Protein AF-A0A7J8LX49-F1 (afdb_monomer_lite)

Organism: NCBI:txid34289

pLDDT: mean 86.29, std 12.5, range [35.56, 98.12]

Secondary structure (DSSP, 8-state):
-PPPPP---HHHHHHHHHHHHHHT-SSPPPGGGS-GGGGGGHHHHHHHHHHHHHHHHHHHHHHHHHHHHHTTT-TTHHHHHHHHHHHHHHHHHH-TT--HHHHHHHHHHHHTTS-S---HHHHHHHHHHHHHHHHHHTSTTSHHHHHHHHHHHHHHHHHHHH-SSHHHHHHHHHHHHTTT-GGGHHHHHHHHHHHHHHHHHHHHHHHHHHHHHHHT---

Foldseek 3Di:
DWFDAAPPPPLLVCLLVVLLVQLLDPDQRDCVNDDPLCNVCNVLSSVLSLLLLLLLLLLLLLLLLLVVVVVVVDPCSVVLSVQLSVQSVVVSVPDPPDALLNNLCSSLVSVPPDDDDDPVVVSVVSSVVSSVSSVQLCDPPHPNSVLSSVLSSQLLVLCSRVILDPRSLVRNLVSSVVSPSSVCSVVSSVSSSSSSVSSVVSCVVCVVVSCVVVVVPPD

Radius of gyration: 19.8 Å; chains: 1; bounding box: 52×38×54 Å

Structure (mmCIF, N/CA/C/O backbone):
data_AF-A0A7J8LX49-F1
#
_entry.id   AF-A0A7J8LX49-F1
#
loop_
_atom_site.group_PDB
_atom_site.id
_atom_site.type_symbol
_atom_site.label_atom_id
_atom_site.label_alt_id
_atom_site.label_comp_id
_atom_site.label_asym_id
_atom_site.label_entity_id
_atom_site.label_seq_id
_atom_site.pdbx_PDB_ins_code
_atom_site.Cartn_x
_atom_site.Cartn_y
_atom_site.Cartn_z
_atom_site.occupancy
_atom_site.B_iso_or_equiv
_atom_site.auth_seq_id
_atom_site.auth_comp_id
_atom_site.auth_asym_id
_atom_site.auth_atom_id
_atom_site.pdbx_PDB_model_num
ATOM 1 N N . GLN A 1 1 ? -4.530 9.081 -16.818 1.00 64.75 1 GLN A N 1
ATOM 2 C CA . GLN A 1 1 ? -4.235 8.017 -17.797 1.00 64.75 1 GLN A CA 1
ATOM 3 C C . GLN A 1 1 ? -4.206 6.673 -17.084 1.00 64.75 1 GLN A C 1
ATOM 5 O O . GLN A 1 1 ? -3.704 6.613 -15.960 1.00 64.75 1 GLN A O 1
ATOM 10 N N . GLU A 1 2 ? -4.815 5.645 -17.675 1.00 83.06 2 GLU A N 1
ATOM 11 C CA . GLU A 1 2 ? -4.722 4.276 -17.158 1.00 83.06 2 GLU A CA 1
ATOM 12 C C . GLU A 1 2 ? -3.294 3.745 -17.323 1.00 83.06 2 GLU A C 1
ATOM 14 O O . GLU A 1 2 ? -2.627 4.052 -18.310 1.00 83.06 2 GLU A O 1
ATOM 19 N N . GLN A 1 3 ? -2.809 3.008 -16.325 1.00 89.00 3 GLN A N 1
ATOM 20 C CA . GLN A 1 3 ? -1.477 2.412 -16.329 1.00 89.00 3 GLN A CA 1
ATOM 21 C C . GLN A 1 3 ? -1.520 0.990 -16.894 1.00 89.00 3 GLN A C 1
ATOM 23 O O . GLN A 1 3 ? -2.463 0.256 -16.576 1.00 89.00 3 GLN A O 1
ATOM 28 N N . PRO A 1 4 ? -0.507 0.595 -17.684 1.00 90.38 4 PRO A N 1
ATOM 29 C CA . PRO A 1 4 ? -0.508 -0.668 -18.404 1.00 90.38 4 PRO A CA 1
ATOM 30 C C . PRO A 1 4 ? -0.358 -1.875 -17.475 1.00 90.38 4 PRO A C 1
ATOM 32 O O . PRO A 1 4 ? 0.368 -1.840 -16.471 1.00 90.38 4 PRO A O 1
ATOM 35 N N . GLU A 1 5 ? -1.005 -2.966 -17.875 1.00 92.69 5 GLU A N 1
ATOM 36 C CA . GLU A 1 5 ? -0.821 -4.291 -17.285 1.00 92.69 5 GLU A CA 1
ATOM 37 C C . GLU A 1 5 ? 0.587 -4.834 -17.576 1.00 92.69 5 GLU A C 1
ATOM 39 O O . GLU A 1 5 ? 1.208 -4.502 -18.590 1.00 92.69 5 GLU A O 1
ATOM 44 N N . CYS A 1 6 ? 1.095 -5.672 -16.675 1.00 92.31 6 CYS A N 1
ATOM 45 C CA . CYS A 1 6 ? 2.341 -6.404 -16.865 1.00 92.31 6 CYS A CA 1
ATOM 46 C C . CYS A 1 6 ? 2.073 -7.632 -17.742 1.00 92.31 6 CYS A C 1
ATOM 48 O O . CYS A 1 6 ? 1.280 -8.497 -17.373 1.00 92.31 6 CYS A O 1
ATOM 50 N N . LYS A 1 7 ? 2.753 -7.734 -18.889 1.00 91.25 7 LYS A N 1
ATOM 51 C CA . LYS A 1 7 ? 2.527 -8.814 -19.870 1.00 91.25 7 LYS A CA 1
ATOM 52 C C . LYS A 1 7 ? 3.239 -10.129 -19.534 1.00 91.25 7 LYS A C 1
ATOM 54 O O . LYS A 1 7 ? 3.113 -11.095 -20.277 1.00 91.25 7 LYS A O 1
ATOM 59 N N . GLY A 1 8 ? 3.970 -10.174 -18.419 1.00 89.19 8 GLY A N 1
ATOM 60 C CA . GLY A 1 8 ? 4.704 -11.361 -17.975 1.00 89.19 8 GLY A CA 1
ATOM 61 C C . GLY A 1 8 ? 6.159 -11.433 -18.448 1.00 89.19 8 GLY A C 1
ATOM 62 O O . GLY A 1 8 ? 6.828 -12.422 -18.159 1.00 89.19 8 GLY A O 1
ATOM 63 N N . ASP A 1 9 ? 6.674 -10.396 -19.116 1.00 92.25 9 ASP A N 1
ATOM 64 C CA . ASP A 1 9 ? 8.089 -10.317 -19.491 1.00 92.25 9 ASP A CA 1
ATOM 65 C C . ASP A 1 9 ? 8.988 -10.376 -18.246 1.00 92.25 9 ASP A C 1
ATOM 67 O O . ASP A 1 9 ? 8.779 -9.639 -17.281 1.00 92.25 9 ASP A O 1
ATOM 71 N N . LYS A 1 10 ? 10.016 -11.238 -18.258 1.00 92.50 10 LYS A N 1
ATOM 72 C CA . LYS A 1 10 ? 10.856 -11.534 -17.076 1.00 92.50 10 LYS A CA 1
ATOM 73 C C . LYS A 1 10 ? 11.440 -10.269 -16.435 1.00 92.50 10 LYS A C 1
ATOM 75 O O . LYS A 1 10 ? 11.383 -10.120 -15.216 1.00 92.50 10 LYS A O 1
ATOM 80 N N . VAL A 1 11 ? 11.967 -9.353 -17.253 1.00 93.31 11 VAL A N 1
ATOM 81 C CA . VAL A 1 11 ? 12.517 -8.065 -16.792 1.00 93.31 11 VAL A CA 1
ATOM 82 C C . VAL A 1 11 ? 11.426 -7.203 -16.155 1.00 93.31 11 VAL A C 1
ATOM 84 O O . VAL A 1 11 ? 11.616 -6.712 -15.045 1.00 93.31 11 VAL A O 1
ATOM 87 N N . ASP A 1 12 ? 10.273 -7.059 -16.813 1.00 94.56 12 ASP A N 1
ATOM 88 C CA . ASP A 1 12 ? 9.156 -6.249 -16.311 1.00 94.56 12 ASP A CA 1
ATOM 89 C C . ASP A 1 12 ? 8.645 -6.781 -14.966 1.00 94.56 12 ASP A C 1
ATOM 91 O O . ASP A 1 12 ? 8.530 -6.039 -13.988 1.00 94.56 12 ASP A O 1
ATOM 95 N N . VAL A 1 13 ? 8.449 -8.100 -14.874 1.00 95.38 13 VAL A N 1
ATOM 96 C CA . VAL A 1 13 ? 8.019 -8.768 -13.642 1.00 95.38 13 VAL A CA 1
ATOM 97 C C . VAL A 1 13 ? 9.002 -8.518 -12.502 1.00 95.38 13 VAL A C 1
ATOM 99 O O . VAL A 1 13 ? 8.575 -8.175 -11.398 1.00 95.38 13 VAL A O 1
ATOM 102 N N . LEU A 1 14 ? 10.305 -8.675 -12.748 1.00 94.38 14 LEU A N 1
ATOM 103 C CA . LEU A 1 14 ? 11.332 -8.495 -11.722 1.00 94.38 14 LEU A CA 1
ATOM 104 C C . LEU A 1 14 ? 11.434 -7.042 -11.263 1.00 94.38 14 LEU A C 1
ATOM 106 O O . LEU A 1 14 ? 11.488 -6.797 -10.058 1.00 94.38 14 LEU A O 1
ATOM 110 N N . VAL A 1 15 ? 11.393 -6.083 -12.189 1.00 94.94 15 VAL A N 1
ATOM 111 C CA . VAL A 1 15 ? 11.441 -4.654 -11.860 1.00 94.94 15 VAL A CA 1
ATOM 112 C C . VAL A 1 15 ? 10.217 -4.246 -11.039 1.00 94.94 15 VAL A C 1
ATOM 114 O O . VAL A 1 15 ? 10.360 -3.656 -9.965 1.00 94.94 15 VAL A O 1
ATOM 117 N N . ARG A 1 16 ? 9.008 -4.605 -11.488 1.00 96.50 16 ARG A N 1
ATOM 118 C CA . ARG A 1 16 ? 7.761 -4.300 -10.771 1.00 96.50 16 ARG A CA 1
ATOM 119 C C . ARG A 1 16 ? 7.702 -4.966 -9.399 1.00 96.50 16 ARG A C 1
ATOM 121 O O . ARG A 1 16 ? 7.311 -4.324 -8.423 1.00 96.50 16 ARG A O 1
ATOM 128 N N . LEU A 1 17 ? 8.105 -6.235 -9.301 1.00 95.62 17 LEU A N 1
ATOM 129 C CA . LEU A 1 17 ? 8.136 -6.963 -8.031 1.00 95.62 17 LEU A CA 1
ATOM 130 C C . LEU A 1 17 ? 9.173 -6.376 -7.070 1.00 95.62 17 LEU A C 1
ATOM 132 O O . LEU A 1 17 ? 8.882 -6.235 -5.883 1.00 95.62 17 LEU A O 1
ATOM 136 N N . GLY A 1 18 ? 10.365 -6.049 -7.571 1.00 93.62 18 GLY A N 1
ATOM 137 C CA . GLY A 1 18 ? 11.445 -5.449 -6.793 1.00 93.62 18 GLY A CA 1
ATOM 138 C C . GLY A 1 18 ? 11.029 -4.108 -6.201 1.00 93.62 18 GLY A C 1
ATOM 139 O O . GLY A 1 18 ? 11.118 -3.925 -4.989 1.00 93.62 18 GLY A O 1
ATOM 140 N N . LEU A 1 19 ? 10.470 -3.219 -7.028 1.00 94.94 19 LEU A N 1
ATOM 141 C CA . LEU A 1 19 ? 9.925 -1.937 -6.577 1.00 94.94 19 LEU A CA 1
ATOM 142 C C . LEU A 1 19 ? 8.836 -2.108 -5.525 1.00 94.94 19 LEU A C 1
ATOM 144 O O . LEU A 1 19 ? 8.872 -1.445 -4.491 1.00 94.94 19 LEU A O 1
ATOM 148 N N . LEU A 1 20 ? 7.883 -3.012 -5.766 1.00 96.38 20 LEU A N 1
ATOM 149 C CA . LEU A 1 20 ? 6.805 -3.261 -4.821 1.00 96.38 20 LEU A CA 1
ATOM 150 C C . LEU A 1 20 ? 7.342 -3.764 -3.475 1.00 96.38 20 LEU A C 1
ATOM 152 O O . LEU A 1 20 ? 6.917 -3.271 -2.432 1.00 96.38 20 LEU A O 1
ATOM 156 N N . LYS A 1 21 ? 8.281 -4.717 -3.479 1.00 93.69 21 LYS A N 1
ATOM 157 C CA . LYS A 1 21 ? 8.914 -5.223 -2.251 1.00 93.69 21 LYS A CA 1
ATOM 158 C C . LYS A 1 21 ? 9.642 -4.120 -1.492 1.00 93.69 21 LYS A C 1
ATOM 160 O O . LYS A 1 21 ? 9.507 -4.048 -0.276 1.00 93.69 21 LYS A O 1
ATOM 165 N N . LEU A 1 22 ? 10.366 -3.268 -2.211 1.00 93.12 22 LEU A N 1
ATOM 166 C CA . LEU A 1 22 ? 11.131 -2.171 -1.638 1.00 93.12 22 LEU A CA 1
ATOM 167 C C . LEU A 1 22 ? 10.230 -1.193 -0.866 1.00 93.12 22 LEU A C 1
ATOM 169 O O . LEU A 1 22 ? 10.475 -0.925 0.306 1.00 93.12 22 LEU A O 1
ATOM 173 N N . VAL A 1 23 ? 9.151 -0.708 -1.489 1.00 94.25 23 VAL A N 1
ATOM 174 C CA . VAL A 1 23 ? 8.239 0.258 -0.842 1.00 94.25 23 VAL A CA 1
ATOM 175 C C . VAL A 1 23 ? 7.293 -0.379 0.176 1.00 94.25 23 VAL A C 1
ATOM 177 O O . VAL A 1 23 ? 6.685 0.330 0.969 1.00 94.25 23 VAL A O 1
ATOM 180 N N . SER A 1 24 ? 7.159 -1.707 0.173 1.00 93.00 24 SER A N 1
ATOM 181 C CA . SER A 1 24 ? 6.349 -2.437 1.160 1.00 93.00 24 SER A CA 1
ATOM 182 C C . SER A 1 24 ? 7.125 -2.779 2.436 1.00 93.00 24 SER A C 1
ATOM 184 O O . SER A 1 24 ? 6.577 -3.424 3.330 1.00 93.00 24 SER A O 1
ATOM 186 N N . GLY A 1 25 ? 8.400 -2.388 2.524 1.00 87.50 25 GLY A N 1
ATOM 187 C CA . GLY A 1 25 ? 9.212 -2.574 3.719 1.00 87.50 25 GLY A CA 1
ATOM 188 C C . GLY A 1 25 ? 8.678 -1.779 4.914 1.00 87.50 25 GLY A C 1
ATOM 189 O O . GLY A 1 25 ? 8.139 -0.680 4.761 1.00 87.50 25 GLY A O 1
ATOM 190 N N . VAL A 1 26 ? 8.850 -2.335 6.116 1.00 78.69 26 VAL A N 1
ATOM 191 C CA . VAL A 1 26 ? 8.533 -1.648 7.382 1.00 78.69 26 VAL A CA 1
ATOM 192 C C . VAL A 1 26 ? 9.580 -0.593 7.740 1.00 78.69 26 VAL A C 1
ATOM 194 O O . VAL A 1 26 ? 9.245 0.450 8.288 1.00 78.69 26 VAL A O 1
ATOM 197 N N . SER A 1 27 ? 10.844 -0.839 7.389 1.00 83.38 27 SER A N 1
ATOM 198 C CA . SER A 1 27 ? 11.927 0.127 7.558 1.00 83.38 27 SER A CA 1
ATOM 199 C C . SER A 1 27 ? 11.831 1.205 6.488 1.00 83.38 27 SER A C 1
ATOM 201 O O . SER A 1 27 ? 11.685 0.889 5.307 1.00 83.38 27 SER A O 1
ATOM 203 N N . GLY A 1 28 ? 11.941 2.471 6.891 1.00 84.38 28 GLY A N 1
ATOM 204 C CA . GLY A 1 28 ? 11.906 3.598 5.962 1.00 84.38 28 GLY A CA 1
ATOM 205 C C . GLY A 1 28 ? 12.985 3.485 4.885 1.00 84.38 28 GLY A C 1
ATOM 206 O O . GLY A 1 28 ? 14.139 3.180 5.181 1.00 84.38 28 GLY A O 1
ATOM 207 N N . LEU A 1 29 ? 12.606 3.745 3.636 1.00 89.44 29 LEU A N 1
ATOM 208 C CA . LEU A 1 29 ? 13.491 3.664 2.485 1.00 89.44 29 LEU A CA 1
ATOM 209 C C . LEU A 1 29 ? 14.612 4.697 2.611 1.00 89.44 29 LEU A C 1
ATOM 211 O O . LEU A 1 29 ? 14.356 5.905 2.648 1.00 89.44 29 LEU A O 1
ATOM 215 N N . THR A 1 30 ? 15.854 4.225 2.656 1.00 89.94 30 THR A N 1
ATOM 216 C CA . THR A 1 30 ? 17.063 5.055 2.653 1.00 89.94 30 THR A CA 1
ATOM 217 C C . THR A 1 30 ? 17.687 5.091 1.255 1.00 89.94 30 THR A C 1
AT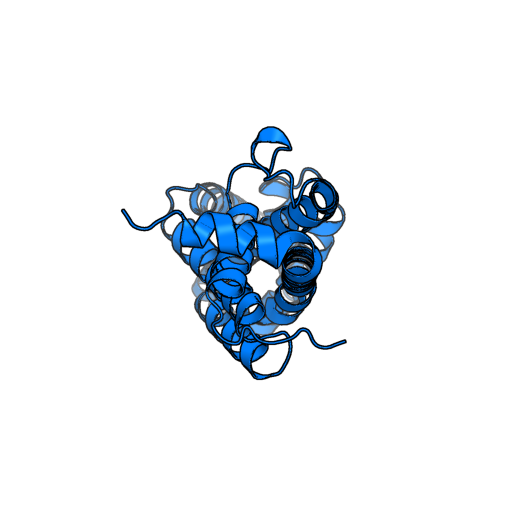OM 219 O O . THR A 1 30 ? 17.441 4.179 0.461 1.00 89.94 30 THR A O 1
ATOM 222 N N . PRO A 1 31 ? 18.479 6.129 0.927 1.00 87.75 31 PRO A N 1
ATOM 223 C CA . PRO A 1 31 ? 19.196 6.183 -0.347 1.00 87.75 31 PRO A CA 1
ATOM 224 C C . PRO A 1 31 ? 20.096 4.959 -0.560 1.00 87.75 31 PRO A C 1
ATOM 226 O O . PRO A 1 31 ? 20.088 4.387 -1.642 1.00 87.75 31 PRO A O 1
ATOM 229 N N . ASP A 1 32 ? 20.773 4.493 0.492 1.00 87.00 32 ASP A N 1
ATOM 230 C CA . ASP A 1 32 ? 21.719 3.368 0.418 1.00 87.00 32 ASP A CA 1
ATOM 231 C C . ASP A 1 32 ? 21.054 2.020 0.094 1.00 87.00 32 ASP A C 1
ATOM 233 O O . ASP A 1 32 ? 21.701 1.105 -0.405 1.00 87.00 32 ASP A O 1
ATOM 237 N N . ALA A 1 33 ? 19.758 1.876 0.387 1.00 84.88 33 ALA A N 1
ATOM 238 C CA . ALA A 1 33 ? 19.003 0.652 0.123 1.00 84.88 33 ALA A CA 1
ATOM 239 C C . ALA A 1 33 ? 18.365 0.623 -1.278 1.00 84.88 33 ALA A C 1
ATOM 241 O O . ALA A 1 33 ? 17.741 -0.375 -1.651 1.00 84.88 33 ALA A O 1
ATOM 242 N N . LEU A 1 34 ? 18.454 1.719 -2.038 1.00 89.25 34 LEU A N 1
ATOM 243 C CA . LEU A 1 34 ? 17.775 1.880 -3.319 1.00 89.25 34 LEU A CA 1
ATOM 244 C C . LEU A 1 34 ? 18.765 1.655 -4.481 1.00 89.25 34 LEU A C 1
ATOM 246 O O . LEU A 1 34 ? 19.835 2.254 -4.480 1.00 89.25 34 LEU A O 1
ATOM 250 N N . PRO A 1 35 ? 18.418 0.847 -5.503 1.00 89.06 35 PRO A N 1
ATOM 251 C CA . PRO A 1 35 ? 19.283 0.663 -6.666 1.00 89.06 35 PRO A CA 1
ATOM 252 C C . PRO A 1 35 ? 19.551 1.978 -7.401 1.00 89.06 35 PRO A C 1
ATOM 254 O O . PRO A 1 35 ? 18.668 2.840 -7.487 1.00 89.06 35 PRO A O 1
ATOM 257 N N . GLU A 1 36 ? 20.722 2.097 -8.024 1.00 88.50 36 GLU A N 1
ATOM 258 C CA . GLU A 1 36 ? 21.158 3.298 -8.745 1.00 88.50 36 GLU A CA 1
ATOM 259 C C . GLU A 1 36 ? 20.150 3.711 -9.825 1.00 88.50 36 GLU A C 1
ATOM 261 O O . GLU A 1 36 ? 19.838 4.893 -9.977 1.00 88.50 36 GLU A O 1
ATOM 266 N N . THR A 1 37 ? 19.542 2.729 -10.501 1.00 89.81 37 THR A N 1
ATOM 267 C CA . THR A 1 37 ? 18.501 2.930 -11.527 1.00 89.81 37 THR A CA 1
ATOM 268 C C . THR A 1 37 ? 17.255 3.653 -11.007 1.00 89.81 37 THR A C 1
ATOM 270 O O . THR A 1 37 ? 16.446 4.148 -11.789 1.00 89.81 37 THR A O 1
ATOM 273 N N . PHE A 1 38 ? 17.060 3.709 -9.687 1.00 92.56 38 PHE A N 1
ATOM 274 C CA . PHE A 1 38 ? 15.905 4.338 -9.056 1.00 92.56 38 PHE A CA 1
ATOM 275 C C . PHE A 1 38 ? 16.237 5.561 -8.206 1.00 92.56 38 PHE A C 1
ATOM 277 O O . PHE A 1 38 ? 15.299 6.173 -7.699 1.00 92.56 38 PHE A O 1
ATOM 284 N N . MET A 1 39 ? 17.500 5.984 -8.109 1.00 90.56 39 MET A N 1
ATOM 285 C CA . MET A 1 39 ? 17.916 7.147 -7.308 1.00 90.56 39 MET A CA 1
ATOM 286 C C . MET A 1 39 ? 17.067 8.399 -7.559 1.00 90.56 39 MET A C 1
ATOM 288 O O . MET A 1 39 ? 16.591 9.038 -6.621 1.00 90.56 39 MET A O 1
ATOM 292 N N . LEU A 1 40 ? 16.770 8.701 -8.826 1.00 90.88 40 LEU A N 1
ATOM 293 C CA . LEU A 1 40 ? 15.939 9.851 -9.206 1.00 90.88 40 LEU A CA 1
ATOM 294 C C . LEU A 1 40 ? 14.472 9.737 -8.748 1.00 90.88 40 LEU A C 1
ATOM 296 O O . LEU A 1 40 ? 13.759 10.735 -8.684 1.00 90.88 40 LEU A O 1
ATOM 300 N N . ASN A 1 41 ? 14.008 8.528 -8.427 1.00 93.25 41 ASN A N 1
ATOM 301 C CA . ASN A 1 41 ? 12.662 8.255 -7.930 1.00 93.25 41 ASN A CA 1
ATOM 302 C C . ASN A 1 41 ? 12.599 8.153 -6.399 1.00 93.25 41 ASN A C 1
ATOM 304 O O . ASN A 1 41 ? 11.515 7.895 -5.877 1.00 93.25 41 ASN A O 1
ATOM 308 N N . PHE A 1 42 ? 13.701 8.374 -5.671 1.00 92.88 42 PHE A N 1
ATOM 309 C CA . PHE A 1 42 ? 13.765 8.183 -4.217 1.00 92.88 42 PHE A CA 1
ATOM 310 C C . PHE A 1 42 ? 12.615 8.868 -3.462 1.00 92.88 42 PHE A C 1
ATOM 312 O O . PHE A 1 42 ? 11.886 8.208 -2.723 1.00 92.88 42 PHE A O 1
ATOM 319 N N . SER A 1 43 ? 12.388 10.164 -3.697 1.00 93.31 43 SER A N 1
ATOM 320 C CA . SER A 1 43 ? 11.325 10.925 -3.023 1.00 93.31 43 SER A CA 1
ATOM 321 C C . SER A 1 43 ? 9.926 10.380 -3.325 1.00 93.31 43 SER A C 1
ATOM 323 O O . SER A 1 43 ? 9.093 10.272 -2.428 1.00 93.31 43 SER A O 1
ATOM 325 N N . ARG A 1 44 ? 9.679 9.970 -4.575 1.00 94.44 44 ARG A N 1
ATOM 326 C CA . ARG A 1 44 ? 8.404 9.383 -5.011 1.00 94.44 44 ARG A CA 1
ATOM 327 C C . ARG A 1 44 ? 8.166 8.024 -4.361 1.00 94.44 44 ARG A C 1
ATOM 329 O O . ARG A 1 44 ? 7.078 7.777 -3.856 1.00 94.44 44 ARG A O 1
ATOM 336 N N . LEU A 1 45 ? 9.183 7.161 -4.335 1.00 95.19 45 LEU A N 1
ATOM 337 C CA . LEU A 1 45 ? 9.103 5.835 -3.716 1.00 95.19 45 LEU A CA 1
ATOM 338 C C . LEU A 1 45 ? 8.916 5.933 -2.202 1.00 95.19 45 LEU A C 1
ATOM 340 O O . LEU A 1 45 ? 8.112 5.196 -1.635 1.00 95.19 45 LEU A O 1
ATOM 344 N N . ARG A 1 46 ? 9.592 6.889 -1.558 1.00 94.12 46 ARG A N 1
ATOM 345 C CA . ARG A 1 46 ? 9.408 7.168 -0.133 1.00 94.12 46 ARG A CA 1
ATOM 346 C C . ARG A 1 46 ? 8.012 7.712 0.173 1.00 94.12 46 ARG A C 1
ATOM 348 O O . ARG A 1 46 ? 7.421 7.313 1.172 1.00 94.12 46 ARG A O 1
ATOM 355 N N . GLY A 1 47 ? 7.453 8.540 -0.712 1.00 94.19 47 GLY A N 1
ATOM 356 C CA . GLY A 1 47 ? 6.051 8.957 -0.646 1.00 94.19 47 GLY A CA 1
ATOM 357 C C . GLY A 1 47 ? 5.086 7.769 -0.712 1.00 94.19 47 GLY A C 1
ATOM 358 O O . GLY A 1 47 ? 4.228 7.630 0.155 1.00 94.19 47 GLY A O 1
ATOM 359 N N . VAL A 1 48 ? 5.279 6.853 -1.668 1.00 96.00 48 VAL A N 1
ATOM 360 C CA . VAL A 1 48 ? 4.450 5.638 -1.779 1.00 96.00 48 VAL A CA 1
ATOM 361 C C . VAL A 1 48 ? 4.569 4.756 -0.535 1.00 96.00 48 VAL A C 1
ATOM 363 O O . VAL A 1 48 ? 3.559 4.252 -0.049 1.00 96.00 48 VAL A O 1
ATOM 366 N N . GLN A 1 49 ? 5.774 4.583 0.013 1.00 95.19 49 GLN A N 1
ATOM 367 C CA . GLN A 1 49 ? 5.960 3.827 1.251 1.00 95.19 49 GLN A CA 1
ATOM 368 C C . GLN A 1 49 ? 5.216 4.471 2.428 1.00 95.19 49 GLN A C 1
ATOM 370 O O . GLN A 1 49 ? 4.545 3.765 3.181 1.00 95.19 49 GLN A O 1
ATOM 375 N N . ALA A 1 50 ? 5.287 5.797 2.578 1.00 93.25 50 ALA A N 1
ATOM 376 C CA . ALA A 1 50 ? 4.538 6.507 3.614 1.00 93.25 50 ALA A CA 1
ATOM 377 C C . ALA A 1 50 ? 3.024 6.283 3.459 1.00 93.25 50 ALA A C 1
ATOM 379 O O . ALA A 1 50 ? 2.331 6.012 4.438 1.00 93.25 50 ALA A O 1
ATOM 380 N N . GLU A 1 51 ? 2.514 6.308 2.228 1.00 94.69 51 GLU A N 1
ATOM 381 C CA . GLU A 1 51 ? 1.106 6.028 1.948 1.00 94.69 51 GLU A CA 1
ATOM 382 C C . GLU A 1 51 ? 0.714 4.572 2.241 1.00 94.69 51 GLU A C 1
ATOM 384 O O . GLU A 1 51 ? -0.356 4.336 2.802 1.00 94.69 51 GLU A O 1
ATOM 389 N N . ILE A 1 52 ? 1.582 3.594 1.954 1.00 95.31 52 ILE A N 1
ATOM 390 C CA . ILE A 1 52 ? 1.376 2.192 2.358 1.00 95.31 52 ILE A CA 1
ATOM 391 C C . ILE A 1 52 ? 1.227 2.095 3.880 1.00 95.31 52 ILE A C 1
ATOM 393 O O . ILE A 1 52 ? 0.280 1.466 4.358 1.00 95.31 52 ILE A O 1
ATOM 397 N N . GLN A 1 53 ? 2.108 2.749 4.643 1.00 93.06 53 GLN A N 1
ATOM 398 C CA . GLN A 1 53 ? 2.034 2.742 6.107 1.00 93.06 53 GLN A CA 1
ATOM 399 C C . GLN A 1 53 ? 0.750 3.410 6.617 1.00 93.06 53 GLN A C 1
ATOM 401 O O . GLN A 1 53 ? 0.060 2.838 7.461 1.00 93.06 53 GLN A O 1
ATOM 406 N N . LYS A 1 54 ? 0.347 4.556 6.050 1.00 93.12 54 LYS A N 1
ATOM 407 C CA . LYS A 1 54 ? -0.938 5.197 6.387 1.00 93.12 54 LYS A CA 1
ATOM 408 C C . LYS A 1 54 ? -2.125 4.273 6.117 1.00 93.12 54 LYS A C 1
ATOM 410 O O . LYS A 1 54 ? -3.012 4.161 6.957 1.00 93.12 54 LYS A O 1
ATOM 415 N N . ILE A 1 55 ? -2.144 3.576 4.980 1.00 94.25 55 ILE A N 1
ATOM 416 C CA . ILE A 1 55 ? -3.213 2.625 4.637 1.00 94.25 55 ILE A CA 1
ATOM 417 C C . ILE A 1 55 ? -3.263 1.467 5.644 1.00 94.25 55 ILE A C 1
ATOM 419 O O . ILE A 1 55 ? -4.359 1.068 6.047 1.00 94.25 55 ILE A O 1
ATOM 423 N N . ILE A 1 56 ? -2.112 0.948 6.086 1.00 94.00 56 ILE A N 1
ATOM 424 C CA . ILE A 1 56 ? -2.033 -0.094 7.125 1.00 94.00 56 ILE A CA 1
ATOM 425 C C . ILE A 1 56 ? -2.615 0.416 8.449 1.00 94.00 56 ILE A C 1
ATOM 427 O O . ILE A 1 56 ? -3.440 -0.274 9.056 1.00 94.00 56 ILE A O 1
ATOM 431 N N . VAL A 1 57 ? -2.244 1.628 8.871 1.00 92.81 57 VAL A N 1
ATOM 432 C CA . VAL A 1 57 ? -2.760 2.255 10.097 1.00 92.81 57 VAL A CA 1
ATOM 433 C C . VAL A 1 57 ? -4.273 2.450 10.011 1.00 92.81 57 VAL A C 1
ATOM 435 O O . VAL A 1 57 ? -4.990 1.991 10.897 1.00 92.81 57 VAL A O 1
ATOM 438 N N . ILE A 1 58 ? -4.782 3.037 8.922 1.00 91.88 58 ILE A N 1
ATOM 439 C CA . ILE A 1 58 ? -6.223 3.259 8.726 1.00 91.88 58 ILE A CA 1
ATOM 440 C C . ILE A 1 58 ? -6.988 1.933 8.744 1.00 91.88 58 ILE A C 1
ATOM 442 O O . ILE A 1 58 ? -7.992 1.805 9.443 1.00 91.88 58 ILE A O 1
ATOM 446 N N . SER A 1 59 ? -6.494 0.922 8.026 1.00 92.94 59 SER A N 1
ATOM 447 C CA . SER A 1 59 ? -7.141 -0.394 7.956 1.00 92.94 59 SER A CA 1
ATOM 448 C C . SER A 1 59 ? -7.191 -1.077 9.326 1.00 92.94 59 SER A C 1
ATOM 450 O O . SER A 1 59 ? -8.222 -1.628 9.709 1.00 92.94 59 SER A O 1
ATOM 452 N N . THR A 1 60 ? -6.100 -1.011 10.092 1.00 92.94 60 THR A N 1
ATOM 453 C CA . THR A 1 60 ? -6.027 -1.585 11.446 1.00 92.94 60 THR A CA 1
ATOM 454 C C . THR A 1 60 ? -6.972 -0.859 12.405 1.00 92.94 60 THR A C 1
ATOM 456 O O . THR A 1 60 ? -7.710 -1.501 13.153 1.00 92.94 60 THR A O 1
ATOM 459 N N . SER A 1 61 ? -7.019 0.472 12.331 1.00 90.25 61 SER A N 1
ATOM 460 C CA . SER A 1 61 ? -7.947 1.306 13.097 1.00 90.25 61 SER A CA 1
ATOM 461 C C . SER A 1 61 ? -9.407 0.981 12.814 1.00 90.25 61 SER A C 1
ATOM 463 O O . SER A 1 61 ? -10.179 0.800 13.753 1.00 90.25 61 SER A O 1
ATOM 465 N N . ILE A 1 62 ? -9.781 0.825 11.542 1.00 88.69 62 ILE A N 1
ATOM 466 C CA . ILE A 1 62 ? -11.144 0.446 11.148 1.00 88.69 62 ILE A CA 1
ATOM 467 C C . ILE A 1 62 ? -11.498 -0.951 11.663 1.00 88.69 62 ILE A C 1
ATOM 469 O O . ILE A 1 62 ? -12.611 -1.157 12.141 1.00 88.69 62 ILE A O 1
ATOM 473 N N . LEU A 1 63 ? -10.573 -1.914 11.594 1.00 88.56 63 LEU A N 1
ATOM 474 C CA . LEU A 1 63 ? -10.808 -3.264 12.114 1.00 88.56 63 LEU A CA 1
ATOM 475 C C . LEU A 1 63 ? -11.097 -3.253 13.617 1.00 88.56 63 LEU A C 1
ATOM 477 O O . LEU A 1 63 ? -12.071 -3.864 14.056 1.00 88.56 63 LEU A O 1
ATOM 481 N N . ILE A 1 64 ? -10.281 -2.539 14.393 1.00 87.62 64 ILE A N 1
ATOM 482 C CA . ILE A 1 64 ? -10.462 -2.422 15.844 1.00 87.62 64 ILE A CA 1
ATOM 483 C C . ILE A 1 64 ? -11.750 -1.661 16.156 1.00 87.62 64 ILE A C 1
ATOM 485 O O . ILE A 1 64 ? -12.516 -2.078 17.022 1.00 87.62 64 ILE A O 1
ATOM 489 N N . PHE A 1 65 ? -12.036 -0.584 15.423 1.00 83.75 65 PHE A N 1
ATOM 490 C CA . PHE A 1 65 ? -13.264 0.181 15.609 1.00 83.75 65 PHE A CA 1
ATOM 491 C C . PHE A 1 65 ? -14.509 -0.665 15.339 1.00 83.75 65 PHE A C 1
ATOM 493 O O . PHE A 1 65 ? -15.424 -0.707 16.159 1.00 83.75 65 PHE A O 1
ATOM 500 N N . ARG A 1 66 ? -14.510 -1.420 14.236 1.00 83.81 66 ARG A N 1
ATOM 501 C CA . ARG A 1 66 ? -15.579 -2.363 13.897 1.00 83.81 66 ARG A CA 1
ATOM 502 C C . ARG A 1 66 ? -15.742 -3.432 14.980 1.00 83.81 66 ARG A C 1
ATOM 504 O O . ARG A 1 66 ? -16.874 -3.786 15.301 1.00 83.81 66 ARG A O 1
ATOM 511 N N . GLN A 1 67 ? -14.648 -3.921 15.568 1.00 83.62 67 GLN A N 1
ATOM 512 C CA . GLN A 1 67 ? -14.697 -4.880 16.675 1.00 83.62 67 GLN A CA 1
ATOM 513 C C . GLN A 1 67 ? -15.360 -4.285 17.928 1.00 83.62 67 GLN A C 1
ATOM 515 O O . GLN A 1 67 ? -16.159 -4.968 18.566 1.00 83.62 67 GLN A O 1
ATOM 520 N N . ILE A 1 68 ? -15.081 -3.019 18.249 1.00 81.25 68 ILE A N 1
ATOM 521 C CA . ILE A 1 68 ? -15.715 -2.310 19.371 1.00 81.25 68 ILE A CA 1
ATOM 522 C C . ILE A 1 68 ? -17.210 -2.099 19.097 1.00 81.25 68 ILE A C 1
ATOM 524 O O . ILE A 1 68 ? -18.030 -2.497 19.916 1.00 81.25 68 ILE A O 1
ATOM 528 N N . LEU A 1 69 ? -17.585 -1.574 17.924 1.00 78.06 69 LEU A N 1
ATOM 529 C CA . LEU A 1 69 ? -18.994 -1.345 17.565 1.00 78.06 69 LEU A CA 1
ATOM 530 C C . LEU A 1 69 ? -19.818 -2.642 17.519 1.00 78.06 69 LEU A C 1
ATOM 532 O O . LEU A 1 69 ? -20.977 -2.660 17.930 1.00 78.06 69 LEU A O 1
ATOM 536 N N . SER A 1 70 ? -19.216 -3.743 17.056 1.00 76.88 70 SER A N 1
ATOM 537 C CA . SER A 1 70 ? -19.876 -5.057 17.017 1.00 76.88 70 SER A CA 1
ATOM 538 C C . SER A 1 70 ? -20.181 -5.594 18.417 1.00 76.88 70 SER A C 1
ATOM 540 O O . SER A 1 70 ? -21.185 -6.276 18.602 1.00 76.88 70 SER A O 1
ATOM 542 N N . SER A 1 71 ? -19.356 -5.259 19.415 1.00 71.62 71 SER A N 1
ATOM 543 C CA . SER A 1 71 ? -19.631 -5.585 20.819 1.00 71.62 71 SER A CA 1
ATOM 544 C C . SER A 1 71 ? -20.839 -4.826 21.382 1.00 71.62 71 SER A C 1
ATOM 546 O O . SER A 1 71 ? -21.362 -5.217 22.423 1.00 71.62 71 SER A O 1
ATOM 548 N N . GLU A 1 72 ? -21.274 -3.749 20.725 1.00 65.94 72 GLU A N 1
ATOM 549 C CA . GLU A 1 72 ? -22.274 -2.804 21.231 1.00 65.94 72 GLU A CA 1
ATOM 550 C C . GLU A 1 72 ? -23.604 -2.841 20.457 1.00 65.94 72 GLU A C 1
ATOM 552 O O . GLU A 1 72 ? -24.515 -2.090 20.789 1.00 65.94 72 GLU A O 1
ATOM 557 N N . GLN A 1 73 ? -23.746 -3.724 19.456 1.00 61.19 73 GLN A N 1
ATOM 558 C CA . GLN A 1 73 ? -24.957 -3.875 18.623 1.00 61.19 73 GLN A CA 1
ATOM 559 C C . GLN A 1 73 ? -25.421 -2.563 17.950 1.00 61.19 73 GLN A C 1
ATOM 561 O O . GLN A 1 73 ? -26.616 -2.290 17.840 1.00 61.19 73 GLN A O 1
ATOM 566 N N . ALA A 1 74 ? -24.480 -1.740 17.475 1.00 61.88 74 ALA A N 1
ATOM 567 C CA . ALA A 1 74 ? -24.797 -0.479 16.803 1.00 61.88 74 ALA A CA 1
ATOM 568 C C . ALA A 1 74 ? -25.495 -0.700 15.441 1.00 61.88 74 ALA A C 1
ATOM 570 O O . ALA A 1 74 ? -24.983 -1.413 14.577 1.00 61.88 74 ALA A O 1
ATOM 571 N N . SER A 1 75 ? -26.641 -0.045 15.221 1.00 60.31 75 SER A N 1
ATOM 572 C CA . SER A 1 75 ? -27.485 -0.229 14.028 1.00 60.31 75 SER A CA 1
ATOM 573 C C . SER A 1 75 ? -27.007 0.507 12.764 1.00 60.31 75 SER A C 1
ATOM 575 O O . SER A 1 75 ? -27.494 0.198 11.681 1.00 60.31 75 SER A O 1
ATOM 577 N N . ASP A 1 76 ? -26.059 1.450 12.872 1.00 69.56 76 ASP A N 1
ATOM 578 C CA . ASP A 1 76 ? -25.545 2.272 11.750 1.00 69.56 76 ASP A CA 1
ATOM 579 C C . ASP A 1 76 ? -24.015 2.142 11.564 1.00 69.56 76 ASP A C 1
ATOM 581 O O . ASP A 1 76 ? -23.282 3.105 11.336 1.00 69.56 76 ASP A O 1
ATOM 585 N N . MET A 1 77 ? -23.504 0.917 11.714 1.00 73.00 77 MET A N 1
ATOM 586 C CA . MET A 1 77 ? -22.066 0.630 11.769 1.00 73.00 77 MET A CA 1
ATOM 587 C C . MET A 1 77 ? -21.299 1.052 10.500 1.00 73.00 77 MET A C 1
ATOM 589 O O . MET A 1 77 ? -20.207 1.608 10.600 1.00 73.00 77 MET A O 1
ATOM 593 N N . GLU A 1 78 ? -21.842 0.812 9.304 1.00 76.31 78 GLU A N 1
ATOM 594 C CA . GLU A 1 78 ? -21.104 1.046 8.050 1.00 76.31 78 GLU A CA 1
ATOM 595 C C . GLU A 1 78 ? -20.972 2.541 7.710 1.00 76.31 78 GLU A C 1
ATOM 597 O O . GLU A 1 78 ? -19.942 2.976 7.185 1.00 76.31 78 GLU A O 1
ATOM 602 N N . ARG A 1 79 ? -21.967 3.358 8.084 1.00 79.75 79 ARG A N 1
ATOM 603 C CA . ARG A 1 79 ? -2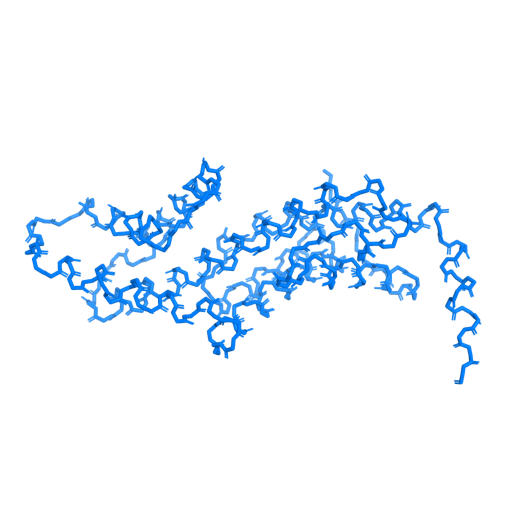1.903 4.817 7.939 1.00 79.75 79 ARG A CA 1
ATOM 604 C C . ARG A 1 79 ? -20.880 5.423 8.894 1.00 79.75 79 ARG A C 1
ATOM 606 O O . ARG A 1 79 ? -20.067 6.242 8.471 1.00 79.75 79 ARG A O 1
ATOM 613 N N . THR A 1 80 ? -20.872 4.999 10.161 1.00 79.19 80 THR A N 1
ATOM 614 C CA . THR A 1 80 ? -19.880 5.475 11.141 1.00 79.19 80 THR A CA 1
ATOM 615 C C . THR A 1 80 ? -18.460 5.070 10.739 1.00 79.19 80 THR A C 1
ATOM 617 O O . THR A 1 80 ? -17.542 5.879 10.847 1.00 79.19 80 THR A O 1
ATOM 620 N N . ILE A 1 81 ? -18.270 3.856 10.210 1.00 81.94 81 ILE A N 1
ATOM 621 C CA . ILE A 1 81 ? -16.971 3.392 9.698 1.00 81.94 81 ILE A CA 1
ATOM 622 C C . ILE A 1 81 ? -16.513 4.211 8.486 1.00 81.94 81 ILE A C 1
ATOM 624 O O . ILE A 1 81 ? -15.334 4.564 8.401 1.00 81.94 81 ILE A O 1
ATOM 628 N N . SER A 1 82 ? -17.421 4.542 7.566 1.00 82.81 82 SER A N 1
ATOM 629 C CA . SER A 1 82 ? -17.092 5.366 6.396 1.00 82.81 82 SER A CA 1
ATOM 630 C C . SER A 1 82 ? -16.636 6.767 6.816 1.00 82.81 82 SER A C 1
ATOM 632 O O . SER A 1 82 ? -15.530 7.172 6.463 1.00 82.81 82 SER A O 1
ATOM 634 N N . ASN A 1 83 ? -17.397 7.438 7.688 1.00 83.62 83 ASN A N 1
ATOM 635 C CA . ASN A 1 83 ? -17.014 8.741 8.248 1.00 83.62 83 ASN A CA 1
ATOM 636 C C . ASN A 1 83 ? -15.676 8.675 9.005 1.00 83.62 83 ASN A C 1
ATOM 638 O O . ASN A 1 83 ? -14.834 9.562 8.880 1.00 83.62 83 ASN A O 1
ATOM 642 N N . CYS A 1 84 ? -15.453 7.606 9.775 1.00 83.44 84 CYS A N 1
ATOM 643 C CA . CYS A 1 84 ? -14.190 7.376 10.470 1.00 83.44 84 CYS A CA 1
ATOM 644 C C . CYS A 1 84 ? -13.013 7.208 9.501 1.00 83.44 84 CYS A C 1
ATOM 646 O O . CYS A 1 84 ? -11.913 7.684 9.781 1.00 83.44 84 CYS A O 1
ATOM 648 N N . THR A 1 85 ? -13.226 6.543 8.366 1.00 83.56 85 THR A N 1
ATOM 649 C CA . THR A 1 85 ? -12.192 6.348 7.342 1.00 83.56 85 THR A CA 1
ATOM 650 C C . THR A 1 85 ? -11.769 7.681 6.728 1.00 83.56 85 THR A C 1
ATOM 652 O O . THR A 1 85 ? -10.573 7.915 6.536 1.00 83.56 85 THR A O 1
ATOM 655 N N . GLU A 1 86 ? -12.735 8.553 6.437 1.00 86.38 86 GLU A N 1
ATOM 656 C CA . GLU A 1 86 ? -12.496 9.888 5.881 1.00 86.38 86 GLU A CA 1
ATOM 657 C C . GLU A 1 86 ? -11.749 10.777 6.879 1.00 86.38 86 GLU A C 1
ATOM 659 O O . GLU A 1 86 ? -10.652 11.244 6.571 1.00 86.38 86 GLU A O 1
ATOM 664 N N . GLN A 1 87 ? -12.254 10.907 8.110 1.00 84.75 87 GLN A N 1
ATOM 665 C CA . GLN A 1 87 ? -11.622 11.746 9.136 1.00 84.75 87 GLN A CA 1
ATOM 666 C C . GLN A 1 87 ? -10.215 11.270 9.506 1.00 84.75 87 GLN A C 1
ATOM 668 O O . GLN A 1 87 ? -9.306 12.083 9.673 1.00 84.75 87 GLN A O 1
ATOM 673 N N . LEU A 1 88 ? -9.993 9.954 9.591 1.00 85.69 88 LEU A N 1
ATOM 674 C CA . LEU A 1 88 ? -8.658 9.423 9.861 1.00 85.69 88 LEU A CA 1
ATOM 675 C C . LEU A 1 88 ? -7.708 9.639 8.674 1.00 85.69 88 LEU A C 1
ATOM 677 O O . LEU A 1 88 ? -6.519 9.888 8.872 1.00 85.69 88 LEU A O 1
ATOM 681 N N . SER A 1 89 ? -8.222 9.574 7.443 1.00 84.88 89 SER A N 1
ATOM 682 C CA . SER A 1 89 ? -7.434 9.890 6.249 1.00 84.88 89 SER A CA 1
ATOM 683 C C . SER A 1 89 ? -7.007 11.354 6.227 1.00 84.88 89 SER A C 1
ATOM 685 O O . SER A 1 89 ? -5.856 11.629 5.896 1.00 84.88 89 SER A O 1
ATOM 687 N N . GLU A 1 90 ? -7.896 12.275 6.596 1.00 87.75 90 GLU A N 1
ATOM 688 C CA . GLU A 1 90 ? -7.592 13.703 6.717 1.00 87.75 90 GLU A CA 1
ATOM 689 C C . GLU A 1 90 ? -6.579 13.970 7.835 1.00 87.75 90 GLU A C 1
ATOM 691 O O . GLU A 1 90 ? -5.552 14.603 7.591 1.00 87.75 90 GLU A O 1
ATOM 696 N N . PHE A 1 91 ? -6.804 13.413 9.028 1.00 84.94 91 PHE A N 1
ATOM 697 C CA . PHE A 1 91 ? -5.904 13.560 10.173 1.00 84.94 91 PHE A CA 1
ATOM 698 C C . PHE A 1 91 ? -4.466 13.127 9.841 1.00 84.94 91 PHE A C 1
ATOM 700 O O . PHE A 1 91 ? -3.524 13.895 10.034 1.00 84.94 91 PHE A O 1
ATOM 707 N N . LEU A 1 92 ? -4.294 11.939 9.251 1.00 82.81 92 LEU A N 1
ATOM 708 C CA . LEU A 1 92 ? -2.977 11.400 8.882 1.00 82.81 92 LEU A CA 1
ATOM 709 C C . LEU A 1 92 ? -2.325 12.095 7.676 1.00 82.81 92 LEU A C 1
ATOM 711 O O . LEU A 1 92 ? -1.161 11.836 7.369 1.00 82.81 92 LEU A O 1
ATOM 715 N N . ASN A 1 93 ? -3.061 12.933 6.946 1.00 85.00 93 ASN A N 1
ATOM 716 C CA . ASN A 1 93 ? -2.487 13.757 5.884 1.00 85.00 93 ASN A CA 1
ATOM 717 C C . ASN A 1 93 ? -1.994 15.113 6.405 1.00 85.00 93 ASN A C 1
ATOM 719 O O . ASN A 1 93 ? -1.111 15.694 5.781 1.00 85.00 93 ASN A O 1
ATOM 723 N N . CYS A 1 94 ? -2.539 15.595 7.525 1.00 79.62 94 CYS A N 1
ATOM 724 C CA . CYS A 1 94 ? -2.211 16.898 8.105 1.00 79.62 94 CYS A CA 1
ATOM 725 C C . CYS A 1 94 ? -1.194 16.826 9.254 1.00 79.62 94 CYS A C 1
ATOM 727 O O . CYS A 1 94 ? -0.537 17.825 9.533 1.00 79.62 94 CYS A O 1
ATOM 729 N N . VAL A 1 95 ? -1.076 15.682 9.935 1.00 76.69 95 VAL A N 1
ATOM 730 C CA . VAL A 1 95 ? -0.228 15.525 11.127 1.00 76.69 95 VAL A CA 1
ATOM 731 C C . VAL A 1 95 ? 0.946 14.595 10.824 1.00 76.69 95 VAL A C 1
ATOM 733 O O . VAL A 1 95 ? 0.743 13.408 10.576 1.00 76.69 95 VAL A O 1
ATOM 736 N N . GLU A 1 96 ? 2.172 15.131 10.854 1.00 64.00 96 GLU A N 1
ATOM 737 C CA . GLU A 1 96 ? 3.403 14.362 10.594 1.00 64.00 96 GLU A CA 1
ATOM 738 C C . GLU A 1 96 ? 3.696 13.337 11.705 1.00 64.00 96 GLU A C 1
ATOM 740 O O . GLU A 1 96 ? 3.984 12.181 11.401 1.00 64.00 96 GLU A O 1
ATOM 745 N N . ASP A 1 97 ? 3.509 13.715 12.976 1.00 73.50 97 ASP A N 1
ATOM 746 C CA . ASP A 1 97 ? 3.750 12.861 14.152 1.00 73.50 97 ASP A CA 1
ATOM 747 C C . ASP A 1 97 ? 2.439 12.396 14.807 1.00 73.50 97 ASP A C 1
ATOM 749 O O . ASP A 1 97 ? 2.141 12.656 15.977 1.00 73.50 97 ASP A O 1
ATOM 753 N N . ALA A 1 98 ? 1.602 11.716 14.025 1.00 78.88 98 ALA A N 1
ATOM 754 C CA . ALA A 1 98 ? 0.332 11.182 14.504 1.00 78.88 98 ALA A CA 1
ATOM 755 C C . ALA A 1 98 ? 0.540 10.012 15.488 1.00 78.88 98 ALA A C 1
ATOM 757 O O . ALA A 1 98 ? 0.744 8.863 15.094 1.00 78.88 98 ALA A O 1
ATOM 758 N N . GLY A 1 99 ? 0.452 10.302 16.787 1.00 83.56 99 GLY A N 1
ATOM 759 C CA . GLY A 1 99 ? 0.461 9.292 17.845 1.00 83.56 99 GLY A CA 1
ATOM 760 C C . GLY A 1 99 ? -0.833 8.469 17.916 1.00 83.56 99 GLY A C 1
ATOM 761 O O . GLY A 1 99 ? -1.889 8.870 17.422 1.00 83.56 99 GLY A O 1
ATOM 762 N N . ILE A 1 100 ? -0.767 7.324 18.603 1.00 83.50 100 ILE A N 1
ATOM 763 C CA . ILE A 1 100 ? -1.920 6.427 18.820 1.00 83.50 100 ILE A CA 1
ATOM 764 C C . ILE A 1 100 ? -3.077 7.163 19.505 1.00 83.50 100 ILE A C 1
ATOM 766 O O . ILE A 1 100 ? -4.232 6.943 19.152 1.00 83.50 100 ILE A O 1
ATOM 770 N N . GLU A 1 101 ? -2.780 8.061 20.444 1.00 84.31 101 GLU A N 1
ATOM 771 C CA . GLU A 1 101 ? -3.793 8.862 21.138 1.00 84.31 101 GLU A CA 1
ATOM 772 C C . GLU A 1 101 ? -4.584 9.752 20.172 1.00 84.31 101 GLU A C 1
ATOM 774 O O . GLU A 1 101 ? -5.812 9.721 20.185 1.00 84.31 101 GLU A O 1
ATOM 779 N N . GLY A 1 102 ? -3.904 10.450 19.254 1.00 82.00 102 GLY A N 1
ATOM 780 C CA . GLY A 1 102 ? -4.565 11.290 18.250 1.00 82.00 102 GLY A CA 1
ATOM 781 C C . GLY A 1 102 ? -5.421 10.484 17.266 1.00 82.00 102 GLY A C 1
ATOM 782 O O . GLY A 1 102 ? -6.514 10.911 16.886 1.00 82.00 102 GLY A O 1
ATOM 783 N N . ILE A 1 103 ? -4.969 9.275 16.910 1.00 86.00 103 ILE A N 1
ATOM 784 C CA . ILE A 1 103 ? -5.743 8.336 16.083 1.00 86.00 103 ILE A CA 1
ATOM 785 C C . ILE A 1 103 ? -7.027 7.926 16.813 1.00 86.00 103 ILE A C 1
ATOM 787 O O . ILE A 1 103 ? -8.116 8.010 16.247 1.00 86.00 103 ILE A O 1
ATOM 791 N N . VAL A 1 104 ? -6.916 7.508 18.075 1.00 84.75 104 VAL A N 1
ATOM 792 C CA . VAL A 1 104 ? -8.054 7.081 18.903 1.00 84.75 104 VAL A CA 1
ATOM 793 C C . VAL A 1 104 ? -9.051 8.218 19.110 1.00 84.75 104 VAL A C 1
ATOM 795 O O . VAL A 1 104 ? -10.259 8.005 18.990 1.00 84.75 104 VAL A O 1
ATOM 798 N N . ASP A 1 105 ? -8.561 9.426 19.380 1.00 84.88 105 ASP A N 1
ATOM 799 C CA . ASP A 1 105 ? -9.398 10.607 19.574 1.00 84.88 105 ASP A CA 1
ATOM 800 C C . ASP A 1 105 ? -10.191 10.965 18.320 1.00 84.88 105 ASP A C 1
ATOM 802 O O . ASP A 1 105 ? -11.391 11.237 18.414 1.00 84.88 105 ASP A O 1
ATOM 806 N N . THR A 1 106 ? -9.555 10.882 17.149 1.00 84.69 106 THR A N 1
ATOM 807 C CA . THR A 1 106 ? -10.223 11.086 15.858 1.00 84.69 106 THR A CA 1
ATOM 808 C C . THR A 1 106 ? -11.349 10.069 15.672 1.00 84.69 106 THR A C 1
ATOM 810 O O . THR A 1 106 ? -12.488 10.446 15.401 1.00 84.69 106 THR A O 1
ATOM 813 N N . ILE A 1 107 ? -11.077 8.780 15.902 1.00 82.25 107 ILE A N 1
ATOM 814 C CA . ILE A 1 107 ? -12.077 7.717 15.731 1.00 82.25 107 ILE A CA 1
ATOM 815 C C . ILE A 1 107 ? -13.255 7.906 16.691 1.00 82.25 107 ILE A C 1
ATOM 817 O O . ILE A 1 107 ? -14.413 7.838 16.286 1.00 82.25 107 ILE A O 1
ATOM 821 N N . ILE A 1 108 ? -12.996 8.190 17.964 1.00 79.50 108 ILE A N 1
ATOM 822 C CA . ILE A 1 108 ? -14.059 8.329 18.964 1.00 79.50 108 ILE A CA 1
ATOM 823 C C . ILE A 1 108 ? -14.864 9.616 18.761 1.00 79.50 108 ILE A C 1
ATOM 825 O O . ILE A 1 108 ? -16.083 9.608 18.967 1.00 79.50 108 ILE A O 1
ATOM 829 N N . GLY A 1 109 ? -14.224 10.684 18.275 1.00 73.38 109 GLY A N 1
ATOM 830 C CA . GLY A 1 109 ? -14.885 11.914 17.843 1.00 73.38 109 GLY A CA 1
ATOM 831 C C . GLY A 1 109 ? -15.974 11.673 16.791 1.00 73.38 109 GLY A C 1
ATOM 832 O O . GLY A 1 109 ? -17.045 12.272 16.891 1.00 73.38 109 GLY A O 1
ATOM 833 N N . THR A 1 110 ? -15.764 10.729 15.864 1.00 64.25 110 THR A N 1
ATOM 834 C CA . THR A 1 110 ? -16.740 10.384 14.807 1.00 64.25 110 THR A CA 1
ATOM 835 C C . THR A 1 110 ? -18.045 9.790 15.355 1.00 64.25 110 THR A C 1
ATOM 837 O O . THR A 1 110 ? -19.110 9.990 14.772 1.00 64.25 110 THR A O 1
ATOM 840 N N . SER A 1 111 ? -17.987 9.095 16.500 1.00 58.97 111 SER A N 1
ATOM 841 C CA . SER A 1 111 ? -19.148 8.429 17.115 1.00 58.97 111 SER A CA 1
ATOM 842 C C . SER A 1 111 ? -20.086 9.385 17.865 1.00 58.97 111 SER A C 1
ATOM 844 O O . SER A 1 111 ? -21.232 9.040 18.142 1.00 58.97 111 SER A O 1
ATOM 846 N N . ARG A 1 112 ? -19.636 10.613 18.172 1.00 59.47 112 ARG A N 1
ATOM 847 C CA . ARG A 1 112 ? -20.392 11.588 18.986 1.00 59.47 112 ARG A CA 1
ATOM 848 C C . ARG A 1 112 ? -21.548 12.261 18.245 1.00 59.47 112 ARG A C 1
ATOM 850 O O . ARG A 1 112 ? -22.279 13.030 18.860 1.00 59.47 112 ARG A O 1
ATOM 857 N N . HIS A 1 113 ? -21.727 12.010 16.948 1.00 46.47 113 HIS A N 1
ATOM 858 C CA . HIS A 1 113 ? -22.713 12.739 16.144 1.00 46.47 113 HIS A CA 1
ATOM 859 C C . HIS A 1 113 ? -24.162 12.231 16.287 1.00 46.47 113 HIS A C 1
ATOM 861 O O . HIS A 1 113 ? -25.039 12.730 15.588 1.00 46.47 113 HIS A O 1
ATOM 867 N N . GLY A 1 114 ? -24.435 11.260 17.170 1.00 44.69 114 GLY A N 1
ATOM 868 C CA . GLY A 1 114 ? -25.738 10.588 17.207 1.00 44.69 114 GLY A CA 1
ATOM 869 C C . GLY A 1 114 ? -26.395 10.340 18.562 1.00 44.69 114 GLY A C 1
ATOM 870 O O . GLY A 1 114 ? -27.604 10.134 18.553 1.00 44.69 114 GLY A O 1
ATOM 871 N N . ASP A 1 115 ? -25.692 10.364 19.703 1.00 40.12 115 ASP A N 1
ATOM 872 C CA . ASP A 1 115 ? -26.316 9.889 20.948 1.00 40.12 115 ASP A CA 1
ATOM 873 C C . ASP A 1 115 ? -26.051 10.747 22.189 1.00 40.12 115 ASP A C 1
ATOM 875 O O . ASP A 1 115 ? -24.946 11.232 22.451 1.00 40.12 115 ASP A O 1
ATOM 879 N N . LYS A 1 116 ? -27.134 10.962 22.937 1.00 47.12 116 LYS A N 1
ATOM 880 C CA . LYS A 1 116 ? -27.200 11.773 24.151 1.00 47.12 116 LYS A CA 1
ATOM 881 C C . LYS A 1 116 ? -26.402 11.088 25.260 1.00 47.12 116 LYS A C 1
ATOM 883 O O . LYS A 1 116 ? -26.696 9.959 25.619 1.00 47.12 116 LYS A O 1
ATOM 888 N N . VAL A 1 117 ? -25.470 11.828 25.863 1.00 48.00 117 VAL A N 1
ATOM 889 C CA . VAL A 1 117 ? -24.857 11.522 27.170 1.00 48.00 117 VAL A CA 1
ATOM 890 C C . VAL A 1 117 ? -24.322 10.082 27.269 1.00 48.00 117 VAL A C 1
ATOM 892 O O . VAL A 1 117 ? -24.772 9.283 28.085 1.00 48.00 117 VAL A O 1
ATOM 895 N N . THR A 1 118 ? -23.307 9.740 26.474 1.00 52.88 118 THR A N 1
ATOM 896 C CA . THR A 1 118 ? -22.403 8.648 26.871 1.00 52.88 118 THR A CA 1
ATOM 897 C C . THR A 1 118 ? -21.707 9.050 28.168 1.00 52.88 118 THR A C 1
ATOM 899 O O . THR A 1 118 ? -21.005 10.061 28.184 1.00 52.88 118 THR A O 1
ATOM 902 N N . ASP A 1 119 ? -21.911 8.271 29.233 1.00 59.03 119 ASP A N 1
ATOM 903 C CA . ASP A 1 119 ? -21.188 8.389 30.503 1.00 59.03 119 ASP A CA 1
ATOM 904 C C . ASP A 1 119 ? -19.681 8.532 30.228 1.00 59.03 119 ASP A C 1
ATOM 906 O O . ASP A 1 119 ? -19.082 7.694 29.546 1.00 59.03 119 ASP A O 1
ATOM 910 N N . ASP A 1 120 ? -19.076 9.615 30.721 1.00 63.19 120 ASP A N 1
ATOM 911 C CA . ASP A 1 120 ? -17.682 10.000 30.449 1.00 63.19 120 ASP A CA 1
ATOM 912 C C . ASP A 1 120 ? -16.703 8.865 30.813 1.00 63.19 120 ASP A C 1
ATOM 914 O O . ASP A 1 120 ? -15.690 8.633 30.149 1.00 63.19 120 ASP A O 1
ATOM 918 N N . LYS A 1 121 ? -17.082 8.046 31.803 1.00 66.94 121 LYS A N 1
ATOM 919 C CA . LYS A 1 121 ? -16.361 6.830 32.195 1.00 66.94 121 LYS A CA 1
ATOM 920 C C . LYS A 1 121 ? -16.356 5.756 31.107 1.00 66.94 121 LYS A C 1
ATOM 922 O O . LYS A 1 121 ? -15.315 5.153 30.858 1.00 66.94 121 LYS A O 1
ATOM 927 N N . ASN A 1 122 ? -17.484 5.516 30.440 1.00 74.62 122 ASN A N 1
ATOM 928 C CA . ASN A 1 122 ? -17.581 4.528 29.362 1.00 74.62 122 ASN A CA 1
ATOM 929 C C . ASN A 1 122 ? -16.761 4.977 28.137 1.00 74.62 122 ASN A C 1
ATOM 931 O O . ASN A 1 122 ? -16.032 4.192 27.531 1.00 74.62 122 ASN A O 1
ATOM 935 N N . LEU A 1 123 ? -16.773 6.280 27.844 1.00 74.44 123 LEU A N 1
ATOM 936 C CA . LEU A 1 123 ? -15.955 6.868 26.784 1.00 74.44 123 LEU A CA 1
ATOM 937 C C . LEU A 1 123 ? -14.449 6.690 27.038 1.00 74.44 123 LEU A C 1
ATOM 939 O O . LEU A 1 123 ? -13.709 6.288 26.138 1.00 74.44 123 LEU A O 1
ATOM 943 N N . GLN A 1 124 ? -13.993 6.945 28.266 1.00 79.25 124 GLN A N 1
ATOM 944 C CA . GLN A 1 124 ? -12.593 6.750 28.654 1.00 79.25 124 GLN A CA 1
ATOM 945 C C . GLN A 1 124 ? -12.169 5.275 28.629 1.00 79.25 124 GLN A C 1
ATOM 947 O O . GLN A 1 124 ? -11.060 4.937 28.198 1.00 79.25 124 GLN A O 1
ATOM 952 N N . LEU A 1 125 ? -13.064 4.364 29.016 1.00 80.62 125 LEU A N 1
ATOM 953 C CA . LEU A 1 125 ? -12.827 2.926 28.887 1.00 80.62 125 LEU A CA 1
ATOM 954 C C . LEU A 1 125 ? -12.659 2.516 27.415 1.00 80.62 125 LEU A C 1
ATOM 956 O O . LEU A 1 125 ? -11.705 1.804 27.096 1.00 80.62 125 LEU A O 1
ATOM 960 N N . ARG A 1 126 ? -13.496 3.030 26.502 1.00 77.81 126 ARG A N 1
ATOM 961 C CA . ARG A 1 126 ? -13.346 2.807 25.051 1.00 77.81 126 ARG A CA 1
ATOM 962 C C . ARG A 1 126 ? -12.023 3.353 24.518 1.00 77.81 126 ARG A C 1
ATOM 964 O O . ARG A 1 126 ? -11.313 2.621 23.830 1.00 77.81 126 ARG A O 1
ATOM 971 N N . LYS A 1 127 ? -11.658 4.592 24.875 1.00 84.88 127 LYS A N 1
ATOM 972 C CA . LYS A 1 127 ? -10.375 5.213 24.489 1.00 84.88 127 LYS A CA 1
ATOM 973 C C . LYS A 1 127 ? -9.188 4.348 24.901 1.00 84.88 127 LYS A C 1
ATOM 975 O O . LYS A 1 127 ? -8.371 3.966 24.067 1.00 84.88 127 LYS A O 1
ATOM 980 N N . SER A 1 128 ? -9.122 3.987 26.181 1.00 85.31 128 SER A N 1
ATOM 981 C CA . SER A 1 128 ? -8.007 3.205 26.729 1.00 85.31 128 SER A CA 1
ATOM 982 C C . SER A 1 128 ? -7.943 1.777 26.175 1.00 85.31 128 SER A C 1
ATOM 984 O O . SER A 1 128 ? -6.855 1.234 25.965 1.00 85.31 128 SER A O 1
ATOM 986 N N . MET A 1 129 ? -9.088 1.140 25.918 1.00 85.19 129 MET A N 1
A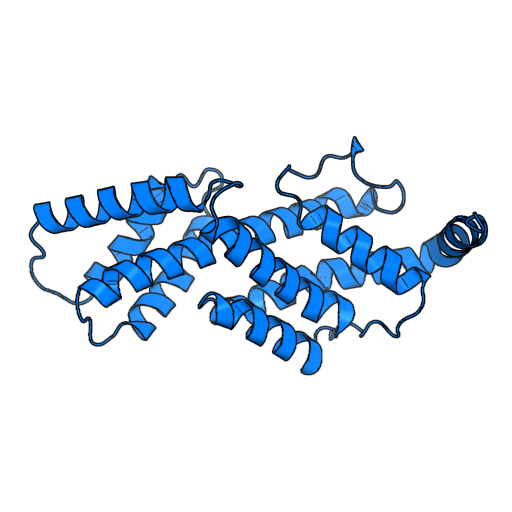TOM 987 C CA . MET A 1 129 ? -9.140 -0.169 25.270 1.00 85.19 129 MET A CA 1
ATOM 988 C C . MET A 1 129 ? -8.634 -0.086 23.829 1.00 85.19 129 MET A C 1
ATOM 990 O O . MET A 1 129 ? -7.767 -0.870 23.444 1.00 85.19 129 MET A O 1
ATOM 994 N N . MET A 1 130 ? -9.111 0.896 23.065 1.00 86.56 130 MET A N 1
ATOM 995 C CA . MET A 1 130 ? -8.727 1.085 21.671 1.00 86.56 130 MET A CA 1
ATOM 996 C C . MET A 1 130 ? -7.244 1.422 21.519 1.00 86.56 130 MET A C 1
ATOM 998 O O . MET A 1 130 ? -6.572 0.810 20.693 1.00 86.56 130 MET A O 1
ATOM 1002 N N . ALA A 1 131 ? -6.715 2.322 22.352 1.00 88.06 131 ALA A N 1
ATOM 1003 C CA . ALA A 1 131 ? -5.300 2.684 22.348 1.00 88.06 131 ALA A CA 1
ATOM 1004 C C . ALA A 1 131 ? -4.404 1.463 22.593 1.00 88.06 131 ALA A C 1
ATOM 1006 O O . ALA A 1 131 ? -3.446 1.240 21.857 1.00 88.06 131 ALA A O 1
ATOM 1007 N N . ARG A 1 132 ? -4.752 0.615 23.573 1.00 88.44 132 ARG A N 1
ATOM 1008 C CA . ARG A 1 132 ? -4.012 -0.628 23.847 1.00 88.44 132 ARG A CA 1
ATOM 1009 C C . ARG A 1 132 ? -4.100 -1.627 22.697 1.00 88.44 132 ARG A C 1
ATOM 1011 O O . ARG A 1 132 ? -3.094 -2.246 22.359 1.00 88.44 132 ARG A O 1
ATOM 1018 N N . MET A 1 133 ? -5.282 -1.794 22.103 1.00 89.81 133 MET A N 1
ATOM 1019 C CA . MET A 1 133 ? -5.462 -2.689 20.957 1.00 89.81 133 MET A CA 1
ATOM 1020 C C . MET A 1 133 ? -4.662 -2.205 19.749 1.00 89.81 133 MET A C 1
ATOM 1022 O O . MET A 1 133 ? -3.953 -3.002 19.149 1.00 89.81 133 MET A O 1
ATOM 1026 N N . LEU A 1 134 ? -4.697 -0.906 19.443 1.00 88.56 134 LEU A N 1
ATOM 1027 C CA . LEU A 1 134 ? -3.916 -0.305 18.362 1.00 88.56 134 LEU A CA 1
ATOM 1028 C C . LEU A 1 134 ? -2.414 -0.438 18.603 1.00 88.56 134 LEU A C 1
ATOM 1030 O O . LEU A 1 134 ? -1.695 -0.900 17.722 1.00 88.56 134 LEU A O 1
ATOM 1034 N N . ALA A 1 135 ? -1.948 -0.107 19.809 1.00 89.50 135 ALA A N 1
ATOM 1035 C CA . ALA A 1 135 ? -0.540 -0.220 20.179 1.00 89.50 135 ALA A CA 1
ATOM 1036 C C . ALA A 1 135 ? -0.005 -1.642 20.025 1.00 89.50 135 ALA A C 1
ATOM 1038 O O . ALA A 1 135 ? 1.149 -1.821 19.649 1.00 89.50 135 ALA A O 1
ATOM 1039 N N . LYS A 1 136 ? -0.837 -2.652 20.296 1.00 91.00 136 LYS A N 1
ATOM 1040 C CA . LYS A 1 136 ? -0.486 -4.056 20.092 1.00 91.00 136 LYS A CA 1
ATOM 1041 C C . LYS A 1 136 ? -0.565 -4.452 18.616 1.00 91.00 136 LYS A C 1
ATOM 1043 O O . LYS A 1 136 ? 0.388 -5.005 18.083 1.00 91.00 136 LYS A O 1
ATOM 1048 N N . SER A 1 137 ? -1.673 -4.144 17.946 1.00 89.56 137 SER A N 1
ATOM 1049 C CA . SER A 1 137 ? -1.948 -4.569 16.568 1.00 89.56 137 SER A CA 1
ATOM 1050 C C . SER A 1 137 ? -1.130 -3.853 15.498 1.00 89.56 137 SER A C 1
ATOM 1052 O O . SER A 1 137 ? -1.141 -4.296 14.356 1.00 89.56 137 SER A O 1
ATOM 1054 N N . LEU A 1 138 ? -0.425 -2.773 15.842 1.00 89.12 138 LEU A N 1
ATOM 1055 C CA . LEU A 1 138 ? 0.542 -2.112 14.961 1.00 89.12 138 LEU A CA 1
ATOM 1056 C C . LEU A 1 138 ? 1.979 -2.631 15.139 1.00 89.12 138 LEU A C 1
ATOM 1058 O O . LEU A 1 138 ? 2.870 -2.220 14.399 1.00 89.12 138 LEU A O 1
ATOM 1062 N N . GLN A 1 139 ? 2.229 -3.543 16.083 1.00 88.69 139 GLN A N 1
ATOM 1063 C CA . GLN A 1 139 ? 3.541 -4.177 16.215 1.00 88.69 139 GLN A CA 1
ATOM 1064 C C . GLN A 1 139 ? 3.758 -5.180 15.082 1.00 88.69 139 GLN A C 1
ATOM 1066 O O . GLN A 1 139 ? 2.874 -5.974 14.770 1.00 88.69 139 GLN A O 1
ATOM 1071 N N . ALA A 1 140 ? 4.965 -5.195 14.509 1.00 80.38 140 ALA A N 1
ATOM 1072 C CA . ALA A 1 140 ? 5.293 -6.027 13.348 1.00 80.38 140 ALA A CA 1
ATOM 1073 C C . ALA A 1 140 ? 5.047 -7.535 13.565 1.00 80.38 140 ALA A C 1
ATOM 1075 O O . ALA A 1 140 ? 4.745 -8.262 12.616 1.00 80.38 140 ALA A O 1
ATOM 1076 N N . GLU A 1 141 ? 5.144 -8.004 14.812 1.00 84.69 141 GLU A N 1
ATOM 1077 C CA . GLU A 1 141 ? 4.929 -9.408 15.162 1.00 84.69 141 GLU A CA 1
ATOM 1078 C C . GLU A 1 141 ? 3.460 -9.793 15.351 1.00 84.69 141 GLU A C 1
ATOM 1080 O O . GLU A 1 141 ? 3.138 -10.986 15.319 1.00 84.69 141 GLU A O 1
ATOM 1085 N N . ASP A 1 142 ? 2.565 -8.815 15.493 1.00 92.12 142 ASP A N 1
ATOM 1086 C CA . ASP A 1 142 ? 1.156 -9.073 15.747 1.00 92.12 142 ASP A CA 1
ATOM 1087 C C . ASP A 1 142 ? 0.469 -9.694 14.511 1.00 92.12 142 ASP A C 1
ATOM 1089 O O . ASP A 1 142 ? 0.679 -9.261 13.368 1.00 92.12 142 ASP A O 1
ATOM 1093 N N . PRO A 1 143 ? -0.369 -10.731 14.694 1.00 90.69 143 PRO A N 1
ATOM 1094 C CA . PRO A 1 143 ? -1.058 -11.380 13.584 1.00 90.69 143 PRO A CA 1
ATOM 1095 C C . PRO A 1 143 ? -2.016 -10.441 12.836 1.00 90.69 143 PRO A C 1
ATOM 1097 O O . PRO A 1 143 ? -2.217 -10.632 11.633 1.00 90.69 143 PRO A O 1
ATOM 1100 N N . VAL A 1 144 ? -2.588 -9.427 13.502 1.00 91.62 144 VAL A N 1
ATOM 1101 C CA . VAL A 1 144 ? -3.432 -8.415 12.850 1.00 91.62 144 VAL A CA 1
ATOM 1102 C C . VAL A 1 144 ? -2.582 -7.579 11.905 1.00 91.62 144 VAL A C 1
ATOM 1104 O O . VAL A 1 144 ? -2.948 -7.460 10.735 1.00 91.62 144 VAL A O 1
ATOM 1107 N N . PHE A 1 145 ? -1.415 -7.106 12.357 1.00 92.19 145 PHE A N 1
ATOM 1108 C CA . PHE A 1 145 ? -0.472 -6.381 11.504 1.00 92.19 145 PHE A CA 1
ATOM 1109 C C . PHE A 1 145 ? -0.088 -7.208 10.276 1.00 92.19 145 PHE A C 1
ATOM 1111 O O . PHE A 1 145 ? -0.258 -6.759 9.145 1.00 92.19 145 PHE A O 1
ATOM 1118 N N . LYS A 1 146 ? 0.361 -8.456 10.467 1.00 93.38 146 LYS A N 1
ATOM 1119 C CA . LYS A 1 146 ? 0.765 -9.344 9.360 1.00 93.38 146 LYS A CA 1
ATOM 1120 C C . LYS A 1 146 ? -0.372 -9.563 8.357 1.00 93.38 146 LYS A C 1
ATOM 1122 O O . LYS A 1 146 ? -0.139 -9.543 7.146 1.00 93.38 146 LYS A O 1
ATOM 1127 N N . LYS A 1 147 ? -1.608 -9.740 8.838 1.00 94.81 147 LYS A N 1
ATOM 1128 C CA . LYS A 1 147 ? -2.796 -9.904 7.987 1.00 94.81 147 LYS A CA 1
ATOM 1129 C C . LYS A 1 147 ? -3.110 -8.634 7.193 1.00 94.81 147 LYS A C 1
ATOM 1131 O O . LYS A 1 147 ? -3.342 -8.728 5.987 1.00 94.81 147 LYS A O 1
ATOM 1136 N N . VAL A 1 148 ? -3.099 -7.471 7.845 1.00 95.31 148 VAL A N 1
ATOM 1137 C CA . VAL A 1 148 ? -3.380 -6.168 7.221 1.00 95.31 148 VAL A CA 1
ATOM 1138 C C . VAL A 1 148 ? -2.302 -5.814 6.207 1.00 95.31 148 VAL A C 1
ATOM 1140 O O . VAL A 1 148 ? -2.618 -5.596 5.039 1.00 95.31 148 VAL A O 1
ATOM 1143 N N . SER A 1 149 ? -1.033 -5.866 6.602 1.00 94.94 149 SER A N 1
ATOM 1144 C CA . SER A 1 149 ? 0.111 -5.601 5.729 1.00 94.94 149 SER A CA 1
ATOM 1145 C C . SER A 1 149 ? 0.111 -6.510 4.500 1.00 94.94 149 SER A C 1
ATOM 1147 O O . SER A 1 149 ? 0.343 -6.044 3.385 1.00 94.94 149 SER A O 1
ATOM 1149 N N . ARG A 1 150 ? -0.248 -7.795 4.651 1.00 95.88 150 ARG A N 1
ATOM 1150 C CA . ARG A 1 150 ? -0.408 -8.712 3.512 1.00 95.88 150 ARG A CA 1
ATOM 1151 C C . ARG A 1 150 ? -1.561 -8.312 2.591 1.00 95.88 150 ARG A C 1
ATOM 1153 O O . ARG A 1 150 ? -1.396 -8.380 1.376 1.00 95.88 150 ARG A O 1
ATOM 1160 N N . ALA A 1 151 ? -2.715 -7.925 3.132 1.00 97.44 151 ALA A N 1
ATOM 1161 C CA . ALA A 1 151 ? -3.854 -7.484 2.327 1.00 97.44 151 ALA A CA 1
ATOM 1162 C C . ALA A 1 151 ? -3.523 -6.211 1.532 1.00 97.44 151 ALA A C 1
ATOM 1164 O O . ALA A 1 151 ? -3.785 -6.155 0.332 1.00 97.44 151 ALA A O 1
ATOM 1165 N N . VAL A 1 152 ? -2.867 -5.236 2.168 1.00 97.50 152 VAL A N 1
ATOM 1166 C CA . VAL A 1 152 ? -2.397 -4.005 1.516 1.00 97.50 152 VAL A CA 1
ATOM 1167 C C . VAL A 1 152 ? -1.363 -4.328 0.435 1.00 97.50 152 VAL A C 1
ATOM 1169 O O . VAL A 1 152 ? -1.516 -3.889 -0.702 1.00 97.50 152 VAL A O 1
ATOM 1172 N N . TYR A 1 153 ? -0.372 -5.175 0.730 1.00 97.56 153 TYR A N 1
ATOM 1173 C CA . TYR A 1 153 ? 0.609 -5.632 -0.260 1.00 97.56 153 TYR A CA 1
ATOM 1174 C C . TYR A 1 153 ? -0.057 -6.288 -1.477 1.00 97.56 153 TYR A C 1
ATOM 1176 O O . TYR A 1 153 ? 0.278 -5.972 -2.618 1.00 97.56 153 TYR A O 1
ATOM 1184 N N . LEU A 1 154 ? -1.022 -7.188 -1.255 1.00 97.94 154 LEU A N 1
ATOM 1185 C CA . LEU A 1 154 ? -1.773 -7.827 -2.337 1.00 97.94 154 LEU A CA 1
ATOM 1186 C C . LEU A 1 154 ? -2.597 -6.815 -3.134 1.00 97.94 154 LEU A C 1
ATOM 1188 O O . LEU A 1 154 ? -2.722 -6.973 -4.348 1.00 97.94 154 LEU A O 1
ATOM 1192 N N . ALA A 1 155 ? -3.104 -5.766 -2.486 1.00 98.06 155 ALA A N 1
ATOM 1193 C CA . ALA A 1 155 ? -3.849 -4.723 -3.168 1.00 98.06 155 ALA A CA 1
ATOM 1194 C C . ALA A 1 155 ? -2.962 -3.909 -4.118 1.00 98.06 155 ALA A C 1
ATOM 1196 O O . ALA A 1 155 ? -3.281 -3.775 -5.301 1.00 98.06 155 ALA A O 1
ATOM 1197 N N . PHE A 1 156 ? -1.800 -3.455 -3.640 1.00 98.12 156 PHE A N 1
ATOM 1198 C CA . PHE A 1 156 ? -0.799 -2.803 -4.485 1.00 98.12 156 PHE A CA 1
ATOM 1199 C C . PHE A 1 156 ? -0.312 -3.736 -5.596 1.00 98.12 156 PHE A C 1
ATOM 1201 O O . PHE A 1 156 ? -0.223 -3.319 -6.748 1.00 98.12 156 PHE A O 1
ATOM 1208 N N . ARG A 1 157 ? -0.069 -5.018 -5.289 1.00 97.38 157 ARG A N 1
ATOM 1209 C CA . ARG A 1 157 ? 0.308 -6.031 -6.286 1.00 97.38 157 ARG A CA 1
ATOM 1210 C C . ARG A 1 157 ? -0.741 -6.163 -7.390 1.00 97.38 157 ARG A C 1
ATOM 1212 O O . ARG A 1 157 ? -0.371 -6.257 -8.556 1.00 97.38 157 ARG A O 1
ATOM 1219 N N . GLY A 1 158 ? -2.024 -6.143 -7.034 1.00 96.94 158 GLY A N 1
ATOM 1220 C CA . GLY A 1 158 ? -3.132 -6.182 -7.986 1.00 96.94 158 GLY A CA 1
ATOM 1221 C C . GLY A 1 158 ? -3.051 -5.063 -9.023 1.00 96.94 158 GLY A C 1
ATOM 1222 O O . GLY A 1 158 ? -3.176 -5.337 -10.211 1.00 96.94 158 GLY A O 1
ATOM 1223 N N . ILE A 1 159 ? -2.749 -3.831 -8.599 1.00 97.56 159 ILE A N 1
ATOM 1224 C CA . ILE A 1 159 ? -2.594 -2.682 -9.509 1.00 97.56 159 ILE A CA 1
ATOM 1225 C C . ILE A 1 159 ? -1.269 -2.720 -10.270 1.00 97.56 159 ILE A C 1
ATOM 1227 O O . ILE A 1 159 ? -1.228 -2.459 -11.470 1.00 97.56 159 ILE A O 1
ATOM 1231 N N . VAL A 1 160 ? -0.174 -3.040 -9.579 1.00 97.12 160 VAL A N 1
ATOM 1232 C CA . VAL A 1 160 ? 1.166 -3.050 -10.173 1.00 97.12 160 VAL A CA 1
ATOM 1233 C C . VAL A 1 160 ? 1.253 -4.067 -11.309 1.00 97.12 160 VAL A C 1
ATOM 1235 O O . VAL A 1 160 ? 1.887 -3.774 -12.316 1.00 97.12 160 VAL A O 1
ATOM 1238 N N . PHE A 1 161 ? 0.602 -5.226 -11.198 1.00 96.62 161 PHE A N 1
ATOM 1239 C CA . PHE A 1 161 ? 0.617 -6.248 -12.251 1.00 96.62 161 PHE A CA 1
ATOM 1240 C C . PHE A 1 161 ? -0.619 -6.210 -13.155 1.00 96.62 161 PHE A C 1
ATOM 1242 O O . PHE A 1 161 ? -0.476 -6.322 -14.367 1.00 96.62 161 PHE A O 1
ATOM 1249 N N . GLY A 1 162 ? -1.813 -6.013 -12.595 1.00 94.19 162 GLY A N 1
ATOM 1250 C CA . GLY A 1 162 ? -3.083 -6.003 -13.330 1.00 94.19 162 GLY A CA 1
ATOM 1251 C C . GLY A 1 162 ? -3.488 -4.640 -13.895 1.00 94.19 162 GLY A C 1
ATOM 1252 O O . GLY A 1 162 ? -4.637 -4.473 -14.297 1.00 94.19 162 GLY A O 1
ATOM 1253 N N . GLY A 1 163 ? -2.582 -3.657 -13.882 1.00 92.44 163 GLY A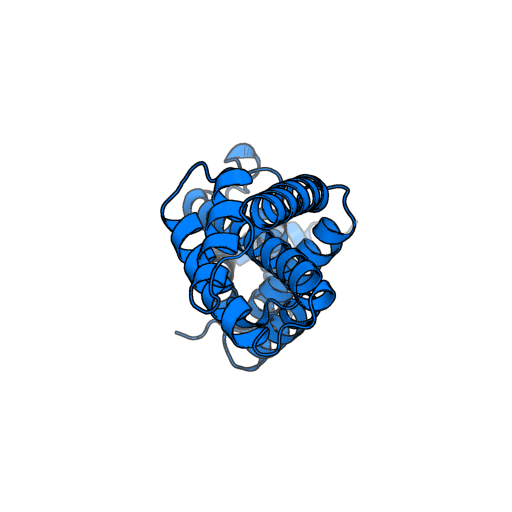 N 1
ATOM 1254 C CA . GLY A 1 163 ? -2.827 -2.303 -14.377 1.00 92.44 163 GLY A CA 1
ATOM 1255 C C . GLY A 1 163 ? -3.785 -1.490 -13.501 1.00 92.44 163 GLY A C 1
ATOM 1256 O O . GLY A 1 163 ? -4.333 -1.962 -12.505 1.00 92.44 163 GLY A O 1
ATOM 1257 N N . SER A 1 164 ? -4.008 -0.225 -13.870 1.00 90.44 164 SER A N 1
ATOM 1258 C CA . SER A 1 164 ? -4.933 0.648 -13.123 1.00 90.44 164 SER A CA 1
ATOM 1259 C C . SER A 1 164 ? -6.369 0.653 -13.661 1.00 90.44 164 SER A C 1
ATOM 1261 O O . SER A 1 164 ? -7.155 1.504 -13.239 1.00 90.44 164 SER A O 1
ATOM 1263 N N . GLY A 1 165 ? -6.670 -0.217 -14.627 1.00 91.12 165 GLY A N 1
ATOM 1264 C CA . GLY A 1 165 ? -8.006 -0.406 -15.188 1.00 91.12 165 GLY A CA 1
ATOM 1265 C C . GLY A 1 165 ? -8.908 -1.237 -14.269 1.00 91.12 165 GLY A C 1
ATOM 1266 O O . GLY A 1 165 ? -8.655 -1.388 -13.071 1.00 91.12 165 GLY A O 1
ATOM 1267 N N . THR A 1 166 ? -9.974 -1.804 -14.830 1.00 93.00 166 THR A N 1
ATOM 1268 C CA . THR A 1 166 ? -10.987 -2.557 -14.070 1.00 93.00 166 THR A CA 1
ATOM 1269 C C . THR A 1 166 ? -10.430 -3.829 -13.425 1.00 93.00 166 THR A C 1
ATOM 1271 O O . THR A 1 166 ? -10.791 -4.141 -12.289 1.00 93.00 166 THR A O 1
ATOM 1274 N N . HIS A 1 167 ? -9.530 -4.544 -14.110 1.00 93.62 167 HIS A N 1
ATOM 1275 C CA . HIS A 1 167 ? -8.973 -5.808 -13.632 1.00 93.62 167 HIS A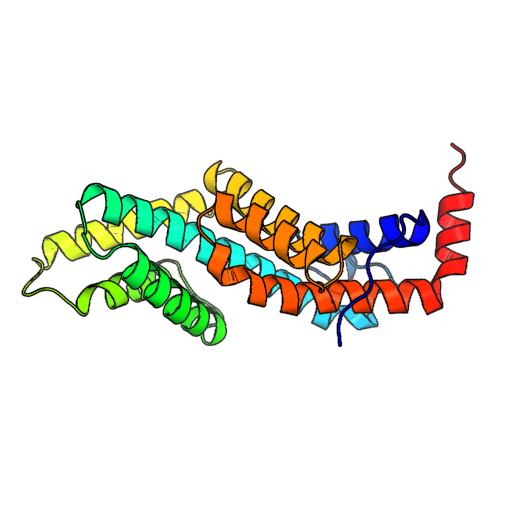 CA 1
ATOM 1276 C C . HIS A 1 167 ? -8.124 -5.627 -12.366 1.00 93.62 167 HIS A C 1
ATOM 1278 O O . HIS A 1 167 ? -8.477 -6.159 -11.309 1.00 93.62 167 HIS A O 1
ATOM 1284 N N . GLY A 1 168 ? -7.058 -4.822 -12.431 1.00 94.56 168 GLY A N 1
ATOM 1285 C CA . GLY A 1 168 ? -6.220 -4.543 -11.265 1.00 94.56 168 GLY A CA 1
ATOM 1286 C C . GLY A 1 168 ? -7.000 -3.905 -10.116 1.00 94.56 168 GLY A C 1
ATOM 1287 O O . GLY A 1 168 ? -6.815 -4.293 -8.961 1.00 94.56 168 GLY A O 1
ATOM 1288 N N . ARG A 1 169 ? -7.935 -2.989 -10.410 1.00 96.56 169 ARG A N 1
ATOM 1289 C CA . ARG A 1 169 ? -8.808 -2.376 -9.394 1.00 96.56 169 ARG A CA 1
ATOM 1290 C C . ARG A 1 169 ? -9.627 -3.421 -8.641 1.00 96.56 169 ARG A C 1
ATOM 1292 O O . ARG A 1 169 ? -9.665 -3.387 -7.416 1.00 96.56 169 ARG A O 1
ATOM 1299 N N . LYS A 1 170 ? -10.228 -4.379 -9.352 1.00 96.88 170 LYS A N 1
ATOM 1300 C CA . LYS A 1 170 ? -11.000 -5.466 -8.738 1.00 96.88 170 LYS A CA 1
ATOM 1301 C C . LYS A 1 170 ? -10.125 -6.360 -7.855 1.00 96.88 170 LYS A C 1
ATOM 1303 O O . LYS A 1 170 ? -10.570 -6.775 -6.783 1.00 96.88 170 LYS A O 1
ATOM 1308 N N . LEU A 1 171 ? -8.888 -6.645 -8.271 1.00 97.00 171 LEU A N 1
ATOM 1309 C CA . LEU A 1 171 ? -7.919 -7.380 -7.447 1.00 97.00 171 LEU A CA 1
ATOM 1310 C C . LEU A 1 171 ? -7.584 -6.610 -6.162 1.00 97.00 171 LEU A C 1
ATOM 1312 O O . LEU A 1 171 ? -7.584 -7.197 -5.079 1.00 97.00 171 LEU A O 1
ATOM 1316 N N . ALA A 1 172 ? -7.355 -5.300 -6.280 1.00 97.56 172 ALA A N 1
ATOM 1317 C CA . ALA A 1 172 ? -7.055 -4.437 -5.145 1.00 97.56 172 ALA A CA 1
ATOM 1318 C C . ALA A 1 172 ? -8.210 -4.362 -4.145 1.00 97.56 172 ALA A C 1
ATOM 1320 O O . ALA A 1 172 ? -8.019 -4.605 -2.953 1.00 97.56 172 ALA A O 1
ATOM 1321 N N . GLU A 1 173 ? -9.418 -4.121 -4.645 1.00 97.31 173 GLU A N 1
ATOM 1322 C CA . GLU A 1 173 ? -10.627 -4.068 -3.832 1.00 97.31 173 GLU A CA 1
ATOM 1323 C C . GLU A 1 173 ? -10.879 -5.398 -3.110 1.00 97.31 173 GLU A C 1
ATOM 1325 O O . GLU A 1 173 ? -11.154 -5.418 -1.910 1.00 97.31 173 GLU A O 1
ATOM 1330 N N . THR A 1 174 ? -10.730 -6.525 -3.815 1.00 97.56 174 THR A N 1
ATOM 1331 C CA . THR A 1 174 ? -10.927 -7.864 -3.239 1.00 97.56 174 THR A CA 1
ATOM 1332 C C . THR A 1 174 ? -9.952 -8.128 -2.093 1.00 97.56 174 THR A C 1
ATOM 1334 O O . THR A 1 174 ? -10.353 -8.678 -1.068 1.00 97.56 174 THR A O 1
ATOM 1337 N N . ALA A 1 175 ? -8.688 -7.718 -2.234 1.00 97.25 175 ALA A N 1
ATOM 1338 C CA . ALA A 1 175 ? -7.688 -7.861 -1.181 1.00 97.25 175 ALA A CA 1
ATOM 1339 C C . ALA A 1 175 ? -8.018 -6.989 0.043 1.00 97.25 175 ALA A C 1
ATOM 1341 O O . ALA A 1 175 ? -8.040 -7.493 1.166 1.00 97.25 175 ALA A O 1
ATOM 1342 N N . LEU A 1 176 ? -8.352 -5.710 -0.158 1.00 96.75 176 LEU A N 1
ATOM 1343 C CA . LEU A 1 176 ? -8.691 -4.790 0.936 1.00 96.75 176 LEU A CA 1
ATOM 1344 C C . LEU A 1 176 ? -9.997 -5.157 1.649 1.00 96.75 176 LEU A C 1
ATOM 1346 O O . LEU A 1 176 ? -10.133 -4.952 2.857 1.00 96.75 176 LEU A O 1
ATOM 1350 N N . ARG A 1 177 ? -10.957 -5.751 0.935 1.00 95.00 177 ARG A N 1
ATOM 1351 C CA . ARG A 1 177 ? -12.219 -6.211 1.523 1.00 95.00 177 ARG A CA 1
ATOM 1352 C C . ARG A 1 177 ? -12.001 -7.268 2.611 1.00 95.00 177 ARG A C 1
ATOM 1354 O O . ARG A 1 177 ? -12.752 -7.289 3.580 1.00 95.00 177 ARG A O 1
ATOM 1361 N N . GLN A 1 178 ? -10.939 -8.075 2.522 1.00 92.44 178 GLN A N 1
ATOM 1362 C CA . GLN A 1 178 ? -10.584 -9.077 3.546 1.00 92.44 178 GLN A CA 1
ATOM 1363 C C . GLN A 1 178 ? -10.240 -8.466 4.912 1.00 92.44 178 GLN A C 1
ATOM 1365 O O . GLN A 1 178 ? -10.290 -9.156 5.933 1.00 92.44 178 GLN A O 1
ATOM 1370 N N . VAL A 1 179 ? -9.871 -7.185 4.924 1.00 92.75 179 VAL A N 1
ATOM 1371 C CA . VAL A 1 179 ? -9.556 -6.404 6.127 1.00 92.75 179 VAL A CA 1
ATOM 1372 C C . VAL A 1 179 ? -10.540 -5.252 6.319 1.00 92.75 179 VAL A C 1
ATOM 1374 O O . VAL A 1 179 ? -10.295 -4.347 7.104 1.00 92.75 179 VAL A O 1
ATOM 1377 N N . GLY A 1 180 ? -11.677 -5.291 5.615 1.00 88.12 180 GLY A N 1
ATOM 1378 C CA . GLY A 1 180 ? -12.744 -4.314 5.776 1.00 88.12 180 GLY A CA 1
ATOM 1379 C C . GLY A 1 180 ? -12.390 -2.897 5.322 1.00 88.12 180 GLY A C 1
ATOM 1380 O O . GLY A 1 180 ? -13.052 -1.968 5.771 1.00 88.12 180 GLY A O 1
ATOM 1381 N N . ALA A 1 181 ? -11.379 -2.745 4.459 1.00 92.81 181 ALA A N 1
ATOM 1382 C CA . ALA A 1 181 ? -10.821 -1.465 4.021 1.00 92.81 181 ALA A CA 1
ATOM 1383 C C . ALA A 1 181 ? -11.053 -1.195 2.521 1.00 92.81 181 ALA A C 1
ATOM 1385 O O . ALA A 1 181 ? -10.253 -0.527 1.867 1.00 92.81 181 ALA A O 1
ATOM 1386 N N . ALA A 1 182 ? -12.129 -1.742 1.943 1.00 93.44 182 ALA A N 1
ATOM 1387 C CA . ALA A 1 182 ? -12.424 -1.622 0.510 1.00 93.44 182 ALA A CA 1
ATOM 1388 C C . ALA A 1 182 ? -12.555 -0.157 0.037 1.00 93.44 182 ALA A C 1
ATOM 1390 O O . ALA A 1 182 ? -12.220 0.148 -1.107 1.00 93.44 182 ALA A O 1
ATOM 1391 N N . SER A 1 183 ? -12.951 0.759 0.924 1.00 91.50 183 SER A N 1
ATOM 1392 C CA . SER A 1 183 ? -13.002 2.208 0.680 1.00 91.50 183 SER A CA 1
ATOM 1393 C C . SER A 1 183 ? -11.639 2.828 0.333 1.00 91.50 183 SER A C 1
ATOM 1395 O O . SER A 1 183 ? -11.587 3.851 -0.343 1.00 91.50 183 SER A O 1
ATOM 1397 N N . LEU A 1 184 ? -10.521 2.195 0.710 1.00 94.69 184 LEU A N 1
ATOM 1398 C CA . LEU A 1 184 ? -9.164 2.674 0.407 1.00 94.69 184 LEU A CA 1
ATOM 1399 C C . LEU A 1 184 ? -8.673 2.287 -0.999 1.00 94.69 184 LEU A C 1
ATOM 1401 O O . LEU A 1 184 ? -7.541 2.614 -1.363 1.00 94.69 184 LEU A O 1
ATOM 1405 N N . THR A 1 185 ? -9.499 1.615 -1.810 1.00 96.25 185 THR A N 1
ATOM 1406 C CA . THR A 1 185 ? -9.109 1.131 -3.147 1.00 96.25 185 THR A CA 1
ATOM 1407 C C . THR A 1 185 ? -8.623 2.260 -4.053 1.00 96.25 185 THR A C 1
ATOM 1409 O O . THR A 1 185 ? -7.571 2.124 -4.673 1.00 96.25 185 THR A O 1
ATOM 1412 N N . GLU A 1 186 ? -9.317 3.402 -4.098 1.00 95.38 186 GLU A N 1
ATOM 1413 C CA . GLU A 1 186 ? -8.891 4.530 -4.943 1.00 95.38 186 GLU A CA 1
ATOM 1414 C C . GLU A 1 186 ? -7.546 5.111 -4.509 1.00 95.38 186 GLU A C 1
ATOM 1416 O O . GLU A 1 186 ? -6.724 5.474 -5.354 1.00 95.38 186 GLU A O 1
ATOM 1421 N N . ARG A 1 187 ? -7.293 5.143 -3.196 1.00 95.19 187 ARG A N 1
ATOM 1422 C CA . ARG A 1 187 ? -6.009 5.577 -2.641 1.00 95.19 187 ARG A CA 1
ATOM 1423 C C . ARG A 1 187 ? -4.895 4.623 -3.074 1.00 95.19 187 ARG A C 1
ATOM 1425 O O . ARG A 1 187 ? -3.890 5.078 -3.608 1.00 95.19 187 ARG A O 1
ATOM 1432 N N . VAL A 1 188 ? -5.107 3.308 -2.965 1.00 96.88 188 VAL A N 1
ATOM 1433 C CA . VAL A 1 188 ? -4.153 2.299 -3.465 1.00 96.88 188 VAL A CA 1
ATOM 1434 C C . VAL A 1 188 ? -3.908 2.453 -4.964 1.00 96.88 188 VAL A C 1
ATOM 1436 O O . VAL A 1 188 ? -2.758 2.448 -5.397 1.00 96.88 188 VAL A O 1
ATOM 1439 N N . VAL A 1 189 ? -4.963 2.628 -5.766 1.00 96.81 189 VAL A N 1
ATOM 1440 C CA . VAL A 1 189 ? -4.841 2.830 -7.217 1.00 96.81 189 VAL A CA 1
ATOM 1441 C C . VAL A 1 189 ? -3.977 4.053 -7.512 1.00 96.81 189 VAL A C 1
ATOM 1443 O O . VAL A 1 189 ? -3.086 3.971 -8.352 1.00 96.81 189 VAL A O 1
ATOM 1446 N N . LYS A 1 190 ? -4.223 5.182 -6.842 1.00 96.00 190 LYS A N 1
ATOM 1447 C CA . LYS A 1 190 ? -3.466 6.422 -7.041 1.00 96.00 190 LYS A CA 1
ATOM 1448 C C . LYS A 1 190 ? -1.971 6.219 -6.785 1.00 96.00 190 LYS A C 1
ATOM 1450 O O . LYS A 1 190 ? -1.167 6.569 -7.646 1.00 96.00 190 LYS A O 1
ATOM 1455 N N . GLU A 1 191 ? -1.612 5.615 -5.658 1.00 96.25 191 GLU A N 1
ATOM 1456 C CA . GLU A 1 191 ? -0.210 5.475 -5.255 1.00 96.25 191 GLU A CA 1
ATOM 1457 C C . GLU A 1 191 ? 0.513 4.363 -6.029 1.00 96.25 191 GLU A C 1
ATOM 1459 O O . GLU A 1 191 ? 1.655 4.525 -6.457 1.00 96.25 191 GLU A O 1
ATOM 1464 N N . ALA A 1 192 ? -0.168 3.257 -6.339 1.00 96.69 192 ALA A N 1
ATOM 1465 C CA . ALA A 1 192 ? 0.407 2.187 -7.152 1.00 96.69 192 ALA A CA 1
ATOM 1466 C C . ALA A 1 192 ? 0.715 2.631 -8.594 1.00 96.69 192 ALA A C 1
ATOM 1468 O O . ALA A 1 192 ? 1.649 2.109 -9.206 1.00 96.69 192 ALA A O 1
ATOM 1469 N N . LYS A 1 193 ? 0.001 3.629 -9.141 1.00 96.19 193 LYS A N 1
ATOM 1470 C CA . LYS A 1 193 ? 0.339 4.213 -10.453 1.00 96.19 193 LYS A CA 1
ATOM 1471 C C . LYS A 1 193 ? 1.752 4.794 -10.473 1.00 96.19 193 LYS A C 1
ATOM 1473 O O . LYS A 1 193 ? 2.424 4.673 -11.493 1.00 96.19 193 LYS A O 1
ATOM 1478 N N . VAL A 1 194 ? 2.217 5.375 -9.366 1.00 95.81 194 VAL A N 1
ATOM 1479 C CA . VAL A 1 194 ? 3.585 5.905 -9.250 1.00 95.81 194 VAL A CA 1
ATOM 1480 C C . VAL A 1 194 ? 4.607 4.785 -9.449 1.00 95.81 194 VAL A C 1
ATOM 1482 O O . VAL A 1 194 ? 5.572 4.962 -10.191 1.00 95.81 194 VAL A O 1
ATOM 1485 N N . LEU A 1 195 ? 4.357 3.608 -8.865 1.00 95.88 195 LEU A N 1
ATOM 1486 C CA . LEU A 1 195 ? 5.214 2.430 -9.027 1.00 95.88 195 LEU A CA 1
ATOM 1487 C C . LEU A 1 195 ? 5.211 1.909 -10.465 1.00 95.88 195 LEU A C 1
ATOM 1489 O O . LEU A 1 195 ? 6.272 1.589 -10.994 1.00 95.88 195 LEU A O 1
ATOM 1493 N N . VAL A 1 196 ? 4.044 1.854 -11.115 1.00 95.69 196 VAL A N 1
ATOM 1494 C CA . VAL A 1 196 ? 3.949 1.396 -12.512 1.00 95.69 196 VAL A CA 1
ATOM 1495 C C . VAL A 1 196 ? 4.685 2.343 -13.457 1.00 95.69 196 VAL A C 1
ATOM 1497 O O . VAL A 1 196 ? 5.411 1.883 -14.338 1.00 95.69 196 VAL A O 1
ATOM 1500 N N . VAL A 1 197 ? 4.562 3.657 -13.254 1.00 95.19 197 VAL A N 1
ATOM 1501 C CA . VAL A 1 197 ? 5.304 4.651 -14.042 1.00 95.19 197 VAL A CA 1
ATOM 1502 C C . VAL A 1 197 ? 6.807 4.509 -13.810 1.00 95.19 197 VAL A C 1
ATOM 1504 O O . VAL A 1 197 ? 7.560 4.442 -14.779 1.00 95.19 197 VAL A O 1
ATOM 1507 N N . ALA A 1 198 ? 7.250 4.409 -12.552 1.00 95.00 198 ALA A N 1
ATOM 1508 C CA . ALA A 1 198 ? 8.665 4.229 -12.224 1.00 95.00 198 ALA A CA 1
ATOM 1509 C C . ALA A 1 198 ? 9.241 2.952 -12.857 1.00 95.00 198 ALA A C 1
ATOM 1511 O O . ALA A 1 198 ? 10.318 2.996 -13.451 1.00 95.00 198 ALA A O 1
ATOM 1512 N N . ALA A 1 199 ? 8.502 1.839 -12.800 1.00 94.62 199 ALA A N 1
ATOM 1513 C CA . ALA A 1 199 ? 8.881 0.590 -13.452 1.00 94.62 199 ALA A CA 1
ATOM 1514 C C . ALA A 1 199 ? 8.986 0.758 -14.971 1.00 94.62 199 ALA A C 1
ATOM 1516 O O . ALA A 1 199 ? 10.007 0.417 -15.555 1.00 94.62 199 ALA A O 1
ATOM 1517 N N . THR A 1 200 ? 7.960 1.334 -15.603 1.00 93.88 200 THR A N 1
ATOM 1518 C CA . THR A 1 200 ? 7.886 1.492 -17.064 1.00 93.88 200 THR A CA 1
ATOM 1519 C C . THR A 1 200 ? 9.033 2.349 -17.594 1.00 93.88 200 THR A C 1
ATOM 1521 O O . THR A 1 200 ? 9.683 1.975 -18.567 1.00 93.88 200 THR A O 1
ATOM 1524 N N . VAL A 1 201 ? 9.324 3.473 -16.932 1.00 93.69 201 VAL A N 1
ATOM 1525 C CA . VAL A 1 201 ? 10.456 4.338 -17.295 1.00 93.69 201 VAL A CA 1
ATOM 1526 C C . VAL A 1 201 ? 11.777 3.599 -17.102 1.00 93.69 201 VAL A C 1
ATOM 1528 O O . VAL A 1 201 ? 12.619 3.620 -17.996 1.00 93.69 201 VAL A O 1
ATOM 1531 N N . SER A 1 202 ? 11.946 2.901 -15.976 1.00 93.94 202 SER A N 1
ATOM 1532 C CA . SER A 1 202 ? 13.181 2.163 -15.712 1.00 93.94 202 SER A CA 1
ATOM 1533 C C . SER A 1 202 ? 13.417 1.044 -16.726 1.00 93.94 202 SER A C 1
ATOM 1535 O O . SER A 1 202 ? 14.528 0.876 -17.208 1.00 93.94 202 SER A O 1
ATOM 1537 N N . ILE A 1 203 ? 12.376 0.317 -17.130 1.00 93.38 203 ILE A N 1
ATOM 1538 C CA . ILE A 1 203 ? 12.477 -0.713 -18.172 1.00 93.38 203 ILE A CA 1
ATOM 1539 C C . ILE A 1 203 ? 12.809 -0.082 -19.527 1.00 93.38 203 ILE A C 1
ATOM 1541 O O . ILE A 1 203 ? 13.640 -0.614 -20.256 1.00 93.38 203 ILE A O 1
ATOM 1545 N N . GLY A 1 204 ? 12.208 1.062 -19.862 1.00 92.75 204 GLY A N 1
ATOM 1546 C CA . GLY A 1 204 ? 12.495 1.762 -21.116 1.00 92.75 204 GLY A CA 1
ATOM 1547 C C . GLY A 1 204 ? 13.942 2.254 -21.221 1.00 92.75 204 GLY A C 1
ATOM 1548 O O . GLY A 1 204 ? 14.527 2.196 -22.298 1.00 92.75 204 GLY A O 1
ATOM 1549 N N . VAL A 1 205 ? 14.530 2.708 -20.110 1.00 93.56 205 VAL A N 1
ATOM 1550 C CA . VAL A 1 205 ? 15.894 3.268 -20.079 1.00 93.56 205 VAL A CA 1
ATOM 1551 C C . VAL A 1 205 ? 16.953 2.198 -19.792 1.00 93.56 205 VAL A C 1
ATOM 1553 O O . VAL A 1 205 ? 17.978 2.135 -20.465 1.00 93.56 205 VAL A O 1
ATOM 1556 N N . HIS A 1 206 ? 16.711 1.349 -18.795 1.00 93.94 206 HIS A N 1
ATOM 1557 C CA . HIS A 1 206 ? 17.668 0.380 -18.253 1.00 93.94 206 HIS A CA 1
ATOM 1558 C C . HIS A 1 206 ? 17.339 -1.074 -18.629 1.00 93.94 206 HIS A C 1
ATOM 1560 O O . HIS A 1 206 ? 18.026 -1.992 -18.188 1.00 93.94 206 HIS A O 1
ATOM 1566 N N . GLY A 1 207 ? 16.322 -1.310 -19.462 1.00 91.50 207 GLY A N 1
ATOM 1567 C CA . GLY A 1 207 ? 15.889 -2.643 -19.901 1.00 91.50 207 GLY A CA 1
ATOM 1568 C C . GLY A 1 207 ? 17.019 -3.545 -20.406 1.00 91.50 207 GLY A C 1
ATOM 1569 O O . GLY A 1 207 ? 17.144 -4.659 -19.896 1.00 91.50 207 GLY A O 1
ATOM 1570 N N . PRO A 1 208 ? 17.881 -3.086 -21.337 1.00 92.31 208 PRO A N 1
ATOM 1571 C CA . PRO A 1 208 ? 19.023 -3.874 -21.801 1.00 92.31 208 PRO A CA 1
ATOM 1572 C C . PRO A 1 208 ? 19.995 -4.246 -20.675 1.00 92.31 208 PRO A C 1
ATOM 1574 O O . PRO A 1 208 ? 20.490 -5.366 -20.636 1.00 92.31 208 PRO A O 1
ATOM 1577 N N . TRP A 1 209 ? 20.226 -3.338 -19.722 1.00 92.06 209 TRP A N 1
ATOM 1578 C CA . TRP A 1 209 ? 21.089 -3.601 -18.570 1.00 92.06 209 TRP A CA 1
ATOM 1579 C C . TRP A 1 209 ? 20.489 -4.669 -17.647 1.00 92.06 209 TRP A C 1
ATOM 1581 O O . TRP A 1 209 ? 21.182 -5.616 -17.274 1.00 92.06 209 TRP A O 1
ATOM 1591 N N . TYR A 1 210 ? 19.187 -4.582 -17.348 1.00 92.31 210 TYR A N 1
ATOM 1592 C CA . TYR A 1 210 ? 18.490 -5.620 -16.585 1.00 92.31 210 TYR A CA 1
ATOM 1593 C C . TYR A 1 210 ? 18.522 -6.972 -17.302 1.00 92.31 210 TYR A C 1
ATOM 1595 O O . TYR A 1 210 ? 18.742 -7.996 -16.659 1.00 92.31 210 TYR A O 1
ATOM 1603 N N . ALA A 1 211 ? 18.321 -6.989 -18.622 1.00 90.94 211 ALA A N 1
ATOM 1604 C CA . ALA A 1 211 ? 18.367 -8.213 -19.415 1.00 90.94 211 ALA A CA 1
ATOM 1605 C C . ALA A 1 211 ? 19.744 -8.886 -19.336 1.00 90.94 211 ALA A C 1
ATOM 1607 O O . ALA A 1 211 ? 19.799 -10.096 -19.137 1.00 90.94 211 ALA A O 1
ATOM 1608 N N . THR A 1 212 ? 20.834 -8.115 -19.402 1.00 91.31 212 THR A N 1
ATOM 1609 C CA . THR A 1 212 ? 22.192 -8.637 -19.194 1.00 91.31 212 THR A CA 1
ATOM 1610 C C . THR A 1 212 ? 22.358 -9.202 -17.789 1.00 91.31 212 THR A C 1
ATOM 1612 O O . THR A 1 212 ? 22.778 -10.344 -17.660 1.00 91.31 212 THR A O 1
ATOM 1615 N N . LEU A 1 213 ? 21.964 -8.458 -16.749 1.00 88.00 213 LEU A N 1
ATOM 1616 C CA . LEU A 1 213 ? 22.086 -8.897 -15.352 1.00 88.00 213 LEU A CA 1
ATOM 1617 C C . LEU A 1 213 ? 21.342 -10.218 -15.095 1.00 88.00 213 LEU A C 1
ATOM 1619 O O . LEU A 1 213 ? 21.842 -11.102 -14.404 1.00 88.00 213 LEU A O 1
ATOM 1623 N N . ILE A 1 214 ? 20.149 -10.360 -15.675 1.00 86.75 214 ILE A N 1
ATOM 1624 C CA . ILE A 1 214 ? 19.307 -11.552 -15.539 1.00 86.75 214 ILE A CA 1
ATOM 1625 C C . ILE A 1 214 ? 19.795 -12.698 -16.437 1.00 86.75 214 ILE A C 1
ATOM 1627 O O . ILE A 1 214 ? 19.630 -13.860 -16.070 1.00 86.75 214 ILE A O 1
ATOM 1631 N N . GLY A 1 215 ? 20.360 -12.388 -17.606 1.00 73.31 215 GLY A N 1
ATOM 1632 C CA . GLY A 1 215 ? 20.925 -13.355 -18.551 1.00 73.31 215 GLY A CA 1
ATOM 1633 C C . GLY A 1 215 ? 22.285 -13.906 -18.123 1.00 73.31 215 GLY A C 1
ATOM 1634 O O . GLY A 1 215 ? 22.647 -15.000 -18.526 1.00 73.31 215 GLY A O 1
ATOM 1635 N N . THR A 1 216 ? 23.018 -13.197 -17.262 1.00 55.66 216 THR A N 1
ATOM 1636 C CA . THR A 1 216 ? 24.235 -13.709 -16.613 1.00 55.66 216 THR A CA 1
ATOM 1637 C C . THR A 1 216 ? 23.956 -14.619 -15.413 1.00 55.66 216 THR A C 1
ATOM 1639 O O . THR A 1 216 ? 24.890 -15.180 -14.851 1.00 55.66 216 THR A O 1
ATOM 1642 N N . CYS A 1 217 ? 22.691 -14.781 -15.010 1.00 48.06 217 CYS A N 1
ATOM 1643 C CA . CYS A 1 217 ? 22.276 -15.712 -13.960 1.00 48.06 217 CYS A CA 1
ATOM 1644 C C . CYS A 1 217 ? 21.803 -17.052 -14.550 1.00 48.06 217 CYS A C 1
ATOM 1646 O O . CYS A 1 217 ? 20.672 -17.465 -14.300 1.00 48.06 217 CYS A O 1
ATOM 1648 N N . ASP A 1 218 ? 22.667 -17.721 -15.312 1.00 35.56 218 ASP A N 1
ATOM 1649 C CA . ASP A 1 218 ? 22.643 -19.182 -15.401 1.00 35.56 218 ASP A CA 1
ATOM 1650 C C . ASP A 1 218 ? 23.608 -19.695 -14.318 1.00 35.56 218 ASP A C 1
ATOM 1652 O O . ASP A 1 218 ? 24.827 -19.697 -14.497 1.00 35.56 218 ASP A O 1
ATOM 1656 N N . LEU A 1 219 ? 23.045 -20.020 -13.151 1.00 38.09 219 LEU A N 1
ATOM 1657 C CA . LEU A 1 219 ? 23.699 -20.708 -12.033 1.00 38.09 219 LEU A CA 1
ATOM 1658 C C . LEU A 1 219 ? 23.138 -22.127 -11.949 1.00 38.09 219 LEU A C 1
ATOM 1660 O O . LEU A 1 219 ? 21.890 -22.245 -11.976 1.00 38.09 219 LEU A O 1
#

InterPro domains:
  IPR008862 T-complex 11 [PF05794] (9-214)
  IPR008862 T-complex 11 [PTHR12832] (10-214)

Sequence (219 aa):
QEQPECKGDKVDVLVRLGLLKLVSGVSGLTPDALPETFMLNFSRLRGVQAEIQKIIVISTSILIFRQILSSEQASDMERTISNCTEQLSEFLNCVEDAGIEGIVDTIIGTSRHGDKVTDDKNLQLRKSMMARMLAKSLQAEDPVFKKVSRAVYLAFRGIVFGGSGTHGRKLAETALRQVGAASLTERVVKEAKVLV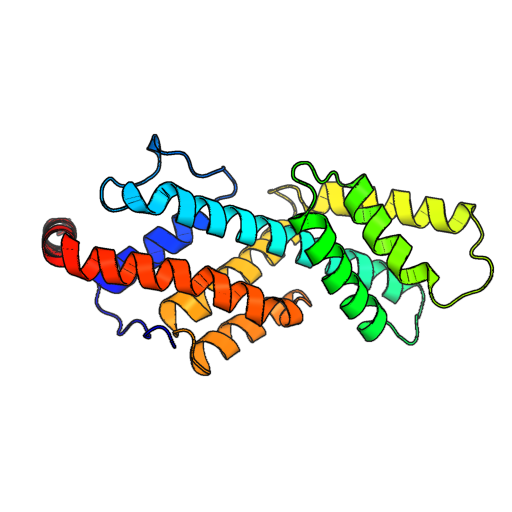VAATVSIGVHGPWYATLIGTCDL